Protein 2CX0 (pdb70)

Radius of gyration: 16.44 Å; Cα contacts (8 Å, |Δi|>4): 392; chains: 1; bounding box: 38×38×34 Å

Structure (mmCIF, N/CA/C/O backbone):
data_2CX0
#
_entry.id   2CX0
#
_cell.length_a   39.331
_cell.length_b   48.135
_cell.length_c   53.847
_cell.angle_alpha   90.00
_cell.angle_beta   102.50
_cell.angle_gamma   90.00
#
_symmetry.space_group_name_H-M   'P 1 21 1'
#
loop_
_entity.id
_entity.type
_entity.pdbx_description
1 polymer 'hypothetical protein APE0525'
2 non-polymer 'SULFATE ION'
3 water water
#
loop_
_atom_site.group_PDB
_atom_site.id
_atom_site.type_symbol
_atom_site.label_atom_id
_atom_site.label_alt_id
_atom_site.label_comp_id
_atom_site.label_asym_id
_atom_site.label_entity_id
_atom_site.label_seq_id
_atom_site.pdbx_PDB_ins_code
_atom_site.Cartn_x
_atom_site.Cartn_y
_atom_site.Cartn_z
_atom_site.occupancy
_atom_site.B_iso_or_equiv
_atom_site.auth_seq_id
_atom_site.auth_comp_id
_atom_site.auth_asym_id
_atom_site.auth_atom_id
_atom_site.pdbx_PDB_model_num
ATOM 1 N N . HIS A 1 1 ? 1.900 44.096 41.282 1.00 43.11 0 HIS A N 1
ATOM 2 C CA . HIS A 1 1 ? 1.329 42.954 42.069 1.00 33.12 0 HIS A CA 1
ATOM 3 C C . HIS A 1 1 ? 1.809 43.009 43.522 1.00 31.21 0 HIS A C 1
ATOM 4 O O . HIS A 1 1 ? 2.663 43.811 43.905 1.00 27.66 0 HIS A O 1
ATOM 19 N N . LEU A 1 3 ? 2.414 40.047 46.916 1.00 20.92 2 LEU A N 1
ATOM 20 C CA . LEU A 1 3 ? 2.257 38.666 47.241 1.00 20.95 2 LEU A CA 1
ATOM 21 C C . LEU A 1 3 ? 2.633 38.518 48.689 1.00 19.60 2 LEU A C 1
ATOM 22 O O . LEU A 1 3 ? 3.183 39.452 49.294 1.00 18.61 2 LEU A O 1
ATOM 27 N N . TRP A 1 4 ? 2.301 37.381 49.280 1.00 18.97 3 TRP A N 1
ATOM 28 C CA . TRP A 1 4 ? 2.703 37.168 50.688 1.00 15.70 3 TRP A CA 1
ATOM 29 C C . TRP A 1 4 ? 3.327 35.770 50.724 1.00 16.58 3 TRP A C 1
ATOM 30 O O . TRP A 1 4 ? 2.656 34.771 50.383 1.00 18.58 3 TRP A O 1
ATOM 41 N N . ALA A 1 5 ? 4.618 35.717 51.041 1.00 17.57 4 ALA A N 1
ATOM 42 C CA . ALA A 1 5 ? 5.339 34.441 51.054 1.00 17.90 4 ALA A CA 1
ATOM 43 C C . ALA A 1 5 ? 5.765 34.017 52.427 1.00 19.32 4 ALA A C 1
ATOM 44 O O . ALA A 1 5 ? 5.925 34.850 53.315 1.00 21.48 4 ALA A O 1
ATOM 46 N N . ARG A 1 6 ? 5.933 32.724 52.594 1.00 22.63 5 ARG A N 1
ATOM 47 C CA . ARG A 1 6 ? 6.455 32.244 53.862 1.00 29.88 5 ARG A CA 1
ATOM 48 C C . ARG A 1 6 ? 7.878 32.829 53.977 1.00 25.50 5 ARG A C 1
ATOM 49 O O . ARG A 1 6 ? 8.539 33.090 52.952 1.00 25.10 5 ARG A O 1
ATOM 57 N N . LEU A 1 7 ? 8.313 33.087 55.218 1.00 21.41 6 LEU A N 1
ATOM 58 C CA . LEU A 1 7 ? 9.667 33.602 55.525 1.00 24.11 6 LEU A CA 1
ATOM 59 C C . LEU A 1 7 ? 9.806 35.072 55.279 1.00 23.82 6 LEU A C 1
ATOM 60 O O . LEU A 1 7 ? 10.007 35.875 56.253 1.00 28.03 6 LEU A O 1
ATOM 65 N N . VAL A 1 8 ? 9.698 35.451 53.995 1.00 19.79 7 VAL A N 1
ATOM 66 C CA . VAL A 1 8 ? 9.878 36.833 53.615 1.00 22.18 7 VAL A CA 1
ATOM 67 C C . VAL A 1 8 ? 8.646 37.703 53.862 1.00 23.08 7 VAL A C 1
ATOM 68 O O . VAL A 1 8 ? 8.829 38.951 53.973 1.00 23.32 7 VAL A O 1
ATOM 72 N N . GLY A 1 9 ? 7.447 37.109 53.888 1.00 21.06 8 GLY A N 1
ATOM 73 C CA . GLY A 1 9 ? 6.281 37.930 54.129 1.00 22.33 8 GLY A CA 1
ATOM 74 C C . GLY A 1 9 ? 5.725 38.682 52.940 1.00 17.52 8 GLY A C 1
ATOM 75 O O . GLY A 1 9 ? 5.847 38.256 51.799 1.00 16.25 8 GLY A O 1
ATOM 76 N N . LEU A 1 10 ? 5.116 39.831 53.201 1.00 15.32 9 LEU A N 1
ATOM 77 C CA . LEU A 1 10 ? 4.507 40.613 52.136 1.00 19.23 9 LEU A CA 1
ATOM 78 C C . LEU A 1 10 ? 5.542 41.183 51.161 1.00 18.68 9 LEU A C 1
ATOM 79 O O . LEU A 1 10 ? 6.587 41.690 51.579 1.00 20.59 9 LEU A O 1
ATOM 84 N N . ALA A 1 11 ? 5.296 41.041 49.866 1.00 14.08 10 ALA A N 1
ATOM 85 C CA . ALA A 1 11 ? 6.199 41.599 48.886 1.00 23.22 10 ALA A CA 1
ATOM 86 C C . ALA A 1 11 ? 5.435 42.424 47.874 1.00 20.31 10 ALA A C 1
ATOM 87 O O . ALA A 1 11 ? 4.411 41.980 47.370 1.00 22.96 10 ALA A O 1
ATOM 89 N N . ARG A 1 12 ? 5.955 43.624 47.589 1.00 19.38 11 ARG A N 1
ATOM 90 C CA . ARG A 1 12 ? 5.365 44.497 46.569 1.00 20.66 11 ARG A CA 1
ATOM 91 C C . ARG A 1 12 ? 6.173 44.225 45.301 1.00 20.90 11 ARG A C 1
ATOM 92 O O . ARG A 1 12 ? 7.424 44.330 45.300 1.00 17.45 11 ARG A O 1
ATOM 100 N N . LEU A 1 13 ? 5.474 43.895 44.218 1.00 18.79 12 LEU A N 1
ATOM 101 C CA . LEU A 1 13 ? 6.141 43.538 42.981 1.00 21.64 12 LEU A CA 1
ATOM 102 C C . LEU A 1 13 ? 5.986 44.541 41.840 1.00 20.97 12 LEU A C 1
ATOM 103 O O . LEU A 1 13 ? 4.971 45.184 41.707 1.00 23.20 12 LEU A O 1
ATOM 108 N N . GLU A 1 14 ? 7.039 44.648 41.037 1.00 16.18 13 GLU A N 1
ATOM 109 C CA . GLU A 1 14 ? 7.086 45.477 39.835 1.00 23.14 13 GLU A CA 1
ATOM 110 C C . GLU A 1 14 ? 7.629 44.551 38.748 1.00 23.48 13 GLU A C 1
ATOM 111 O O . GLU A 1 14 ? 8.708 43.992 38.929 1.00 26.05 13 GLU A O 1
ATOM 117 N N . ALA A 1 15 ? 6.898 44.363 37.644 1.00 21.92 14 ALA A N 1
ATOM 118 C CA . ALA A 1 15 ? 7.353 43.456 36.580 1.00 24.37 14 ALA A CA 1
ATOM 119 C C . ALA A 1 15 ? 7.410 44.216 35.252 1.00 27.48 14 ALA A C 1
ATOM 120 O O . ALA A 1 15 ? 6.672 45.176 35.072 1.00 24.74 14 ALA A O 1
ATOM 122 N N . ARG A 1 16 ? 8.291 43.808 34.344 1.00 22.09 15 ARG A N 1
ATOM 123 C CA . ARG A 1 16 ? 8.363 44.437 33.019 1.00 16.02 15 ARG A CA 1
ATOM 124 C C . ARG A 1 16 ? 9.005 43.430 32.075 1.00 21.25 15 ARG A C 1
ATOM 125 O O . ARG A 1 16 ? 9.677 42.495 32.484 1.00 18.31 15 ARG A O 1
ATOM 133 N N . ALA A 1 17 ? 8.767 43.620 30.784 1.00 23.91 16 ALA A N 1
ATOM 134 C CA . ALA A 1 17 ? 9.322 42.742 29.757 1.00 17.92 16 ALA A CA 1
ATOM 135 C C . ALA A 1 17 ? 10.770 43.097 29.633 1.00 12.51 16 ALA A C 1
ATOM 136 O O . ALA A 1 17 ? 11.160 44.225 29.970 1.00 22.74 16 ALA A O 1
ATOM 138 N N . LEU A 1 18 ? 11.617 42.116 29.298 1.00 17.72 17 LEU A N 1
ATOM 139 C CA . LEU A 1 18 ? 13.035 42.418 29.084 1.00 18.50 17 LEU A CA 1
ATOM 140 C C . LEU A 1 18 ? 13.079 43.015 27.692 1.00 24.17 17 LEU A C 1
ATOM 141 O O . LEU A 1 18 ? 12.327 42.605 26.808 1.00 21.64 17 LEU A O 1
ATOM 146 N N . SER A 1 19 ? 13.965 43.972 27.498 1.00 22.50 18 SER A N 1
ATOM 147 C CA . SER A 1 19 ? 14.144 44.587 26.178 1.00 26.90 18 SER A CA 1
ATOM 148 C C . SER A 1 19 ? 14.843 43.588 25.267 1.00 25.22 18 SER A C 1
ATOM 149 O O . SER A 1 19 ? 15.424 42.594 25.736 1.00 22.50 18 SER A O 1
ATOM 152 N N . LYS A 1 20 ? 14.833 43.854 23.969 1.00 18.93 19 LYS A N 1
ATOM 153 C CA . LYS A 1 20 ? 15.511 42.967 23.037 1.00 22.16 19 LYS A CA 1
ATOM 154 C C . LYS A 1 20 ? 17.018 42.976 23.361 1.00 20.41 19 LYS A C 1
ATOM 155 O O . LYS A 1 20 ? 17.657 41.936 23.354 1.00 21.66 19 LYS A O 1
ATOM 161 N N . LYS A 1 21 ? 17.590 44.120 23.714 1.00 19.14 20 LYS A N 1
ATOM 162 C CA . LYS A 1 21 ? 19.020 44.123 24.042 1.00 25.68 20 LYS A CA 1
ATOM 163 C C . LYS A 1 21 ? 19.268 43.295 25.330 1.00 26.99 20 LYS A C 1
ATOM 164 O O . LYS A 1 21 ? 20.268 42.602 25.446 1.00 23.58 20 LYS A O 1
ATOM 170 N N . GLU A 1 22 ? 18.353 43.408 26.296 1.00 23.11 21 GLU A N 1
ATOM 171 C CA . GLU A 1 22 ? 18.486 42.677 27.550 1.00 25.25 21 GLU A CA 1
ATOM 172 C C . GLU A 1 22 ? 18.386 41.167 27.305 1.00 23.49 21 GLU A C 1
ATOM 173 O O . GLU A 1 22 ? 19.070 40.395 27.938 1.00 28.03 21 GLU A O 1
ATOM 179 N N . ARG A 1 23 ? 17.515 40.730 26.413 1.00 22.29 22 ARG A N 1
ATOM 180 C CA . ARG A 1 23 ? 17.415 39.313 26.151 1.00 22.73 22 ARG A CA 1
ATOM 181 C C . ARG A 1 23 ? 18.720 38.828 25.521 1.00 22.40 22 ARG A C 1
ATOM 182 O O . ARG A 1 23 ? 19.229 37.739 25.845 1.00 18.38 22 ARG A O 1
ATOM 190 N N . ARG A 1 24 ? 19.264 39.611 24.591 1.00 22.24 23 ARG A N 1
ATOM 191 C CA . ARG A 1 24 ? 20.527 39.236 23.939 1.00 23.48 23 ARG A CA 1
ATOM 192 C C . ARG A 1 24 ? 21.653 39.109 24.971 1.00 19.80 23 ARG A C 1
ATOM 193 O O . ARG A 1 24 ? 22.410 38.121 25.007 1.00 24.11 23 ARG A O 1
ATOM 201 N N . SER A 1 25 ? 21.777 40.132 25.789 1.00 18.72 24 SER A N 1
ATOM 202 C CA . SER A 1 25 ? 22.785 40.127 26.818 1.00 21.08 24 SER A CA 1
ATOM 203 C C . SER A 1 25 ? 22.642 38.895 27.762 1.00 24.43 24 SER A C 1
ATOM 204 O O . SER A 1 25 ? 23.630 38.268 28.151 1.00 19.88 24 SER A O 1
ATOM 207 N N . LEU A 1 26 ? 21.407 38.578 28.131 1.00 19.59 25 LEU A N 1
ATOM 208 C CA . LEU A 1 26 ? 21.161 37.457 29.013 1.00 20.79 25 LEU A CA 1
ATOM 209 C C . LEU A 1 26 ? 21.703 36.172 28.380 1.00 21.28 25 LEU A C 1
ATOM 210 O O . LEU A 1 26 ? 22.404 35.415 29.034 1.00 17.82 25 LEU A O 1
ATOM 215 N N . LEU A 1 27 ? 21.376 35.927 27.117 1.00 17.09 26 LEU A N 1
ATOM 216 C CA . LEU A 1 27 ? 21.866 34.719 26.457 1.00 22.34 26 LEU A CA 1
ATOM 217 C C . LEU A 1 27 ? 23.386 34.695 26.448 1.00 25.67 26 LEU A C 1
ATOM 218 O O . LEU A 1 27 ? 23.991 33.645 26.700 1.00 28.22 26 LEU A O 1
ATOM 223 N N . GLU A 1 28 ? 24.004 35.839 26.157 1.00 21.18 27 GLU A N 1
ATOM 224 C CA . GLU A 1 28 ? 25.445 35.887 26.149 1.00 23.51 27 GLU A CA 1
ATOM 225 C C . GLU A 1 28 ? 26.077 35.632 27.518 1.00 25.54 27 GLU A C 1
ATOM 226 O O . GLU A 1 28 ? 27.157 35.087 27.573 1.00 20.69 27 GLU A O 1
ATOM 232 N N . ARG A 1 29 ? 25.405 36.057 28.591 1.00 17.79 28 ARG A N 1
ATOM 233 C CA . ARG A 1 29 ? 25.923 35.898 29.947 1.00 23.64 28 ARG A CA 1
ATOM 234 C C . ARG A 1 29 ? 25.805 34.458 30.427 1.00 21.03 28 ARG A C 1
ATOM 235 O O . ARG A 1 29 ? 26.551 34.019 31.327 1.00 23.42 28 ARG A O 1
ATOM 243 N N . LEU A 1 30 ? 24.884 33.728 29.812 1.00 17.42 29 LEU A N 1
ATOM 244 C CA . LEU A 1 30 ? 24.655 32.332 30.153 1.00 18.66 29 LEU A CA 1
ATOM 245 C C . LEU A 1 30 ? 25.541 31.379 29.337 1.00 23.59 29 LEU A C 1
ATOM 246 O O . LEU A 1 30 ? 25.982 30.333 29.828 1.00 18.29 29 LEU A O 1
ATOM 251 N N . LYS A 1 31 ? 25.834 31.731 28.095 1.00 19.08 30 LYS A N 1
ATOM 252 C CA . LYS A 1 31 ? 26.536 30.750 27.278 1.00 22.44 30 LYS A CA 1
ATOM 253 C C . LYS A 1 31 ? 27.841 30.165 27.801 1.00 19.36 30 LYS A C 1
ATOM 254 O O . LYS A 1 31 ? 28.076 28.955 27.688 1.00 22.06 30 LYS A O 1
ATOM 260 N N . PRO A 1 32 ? 28.661 30.995 28.442 1.00 20.34 31 PRO A N 1
ATOM 261 C CA . PRO A 1 32 ? 29.925 30.483 28.956 1.00 20.37 31 PRO A CA 1
ATOM 262 C C . PRO A 1 32 ? 29.820 29.564 30.134 1.00 25.17 31 PRO A C 1
ATOM 263 O O . PRO A 1 32 ? 30.765 28.825 30.377 1.00 21.71 31 PRO A O 1
ATOM 267 N N . TYR A 1 33 ? 28.710 29.612 30.888 1.00 22.02 32 TYR A N 1
ATOM 268 C CA . TYR A 1 33 ? 28.626 28.814 32.123 1.00 16.41 32 TYR A CA 1
ATOM 269 C C . TYR A 1 33 ? 27.760 27.566 32.206 1.00 19.94 32 TYR A C 1
ATOM 270 O O . TYR A 1 33 ? 27.762 26.886 33.228 1.00 15.59 32 TYR A O 1
ATOM 279 N N . TYR A 1 34 ? 27.047 27.255 31.130 1.00 14.64 33 TYR A N 1
ATOM 280 C CA . TYR A 1 34 ? 26.107 26.150 31.106 1.00 16.12 33 TYR A CA 1
ATOM 281 C C . TYR A 1 34 ? 26.302 25.438 29.791 1.00 17.24 33 TYR A C 1
ATOM 282 O O . TYR A 1 34 ? 26.801 26.043 28.840 1.00 21.20 33 TYR A O 1
ATOM 291 N N . THR A 1 35 ? 25.873 24.186 29.732 1.00 20.33 34 THR A N 1
ATOM 292 C CA . THR A 1 35 ? 25.999 23.403 28.511 1.00 18.63 34 THR A CA 1
ATOM 293 C C . THR A 1 35 ? 25.161 24.025 27.411 1.00 24.39 34 THR A C 1
ATOM 294 O O . THR A 1 35 ? 25.581 24.081 26.252 1.00 20.98 34 THR A O 1
ATOM 298 N N . ARG A 1 36 ? 23.973 24.480 27.760 1.00 15.37 35 ARG A N 1
ATOM 299 C CA . ARG A 1 36 ? 23.107 25.101 26.749 1.00 22.04 35 ARG A CA 1
ATOM 300 C C . ARG A 1 36 ? 22.040 25.965 27.414 1.00 19.72 35 ARG A C 1
ATOM 301 O O . ARG A 1 36 ? 21.801 25.828 28.608 1.00 17.73 35 ARG A O 1
ATOM 309 N N . ILE A 1 37 ? 21.424 26.847 26.632 1.00 16.94 36 ILE A N 1
ATOM 310 C CA . ILE A 1 37 ? 20.314 27.645 27.119 1.00 24.27 36 ILE A CA 1
ATOM 311 C C . ILE A 1 37 ? 19.148 26.647 27.155 1.00 23.55 36 ILE A C 1
ATOM 312 O O . ILE A 1 37 ? 18.772 26.032 26.161 1.00 26.76 36 ILE A O 1
ATOM 317 N N . PRO A 1 38 ? 18.543 26.493 28.318 1.00 23.21 37 PRO A N 1
ATOM 318 C CA . PRO A 1 38 ? 17.441 25.569 28.536 1.00 25.05 37 PRO A CA 1
ATOM 319 C C . PRO A 1 38 ? 16.086 25.939 27.936 1.00 25.20 37 PRO A C 1
ATOM 320 O O . PRO A 1 38 ? 15.240 25.081 27.761 1.00 29.42 37 PRO A O 1
ATOM 324 N N . PHE A 1 39 ? 15.878 27.210 27.632 1.00 21.15 38 PHE A N 1
ATOM 325 C CA . PHE A 1 39 ? 14.603 27.666 27.076 1.00 27.86 38 PHE A CA 1
ATOM 326 C C . PHE A 1 39 ? 14.747 28.226 25.686 1.00 30.85 38 PHE A C 1
ATOM 327 O O . PHE A 1 39 ? 15.855 28.603 25.263 1.00 26.26 38 PHE A O 1
ATOM 335 N N . SER A 1 40 ? 13.610 28.276 24.992 1.00 30.18 39 SER A N 1
ATOM 336 C CA . SER A 1 40 ? 13.551 28.817 23.656 1.00 39.22 39 SER A CA 1
ATOM 337 C C . SER A 1 40 ? 13.786 30.318 23.588 1.00 39.71 39 SER A C 1
ATOM 338 O O . SER A 1 40 ? 13.649 31.038 24.557 1.00 41.34 39 SER A O 1
ATOM 341 N N . GLU A 1 41 ? 14.042 30.743 22.359 1.00 49.85 40 GLU A N 1
ATOM 342 C CA . GLU A 1 41 ? 14.352 32.106 21.934 1.00 52.72 40 GLU A CA 1
ATOM 343 C C . GLU A 1 41 ? 13.042 32.740 21.542 1.00 52.73 40 GLU A C 1
ATOM 344 O O . GLU A 1 41 ? 12.966 33.666 20.733 1.00 62.39 40 GLU A O 1
ATOM 350 N N . LYS A 1 42 ? 11.998 32.216 22.140 1.00 50.51 41 LYS A N 1
ATOM 351 C CA . LYS A 1 42 ? 10.659 32.650 21.851 1.00 48.60 41 LYS A CA 1
ATOM 352 C C . LYS A 1 42 ? 9.941 32.736 23.184 1.00 44.94 41 LYS A C 1
ATOM 353 O O . LYS A 1 42 ? 8.816 33.217 23.281 1.00 47.27 41 LYS A O 1
ATOM 359 N N . ALA A 1 43 ? 10.599 32.207 24.209 1.00 36.45 42 ALA A N 1
ATOM 360 C CA . ALA A 1 43 ? 10.033 32.226 25.538 1.00 30.16 42 ALA A CA 1
ATOM 361 C C . ALA A 1 43 ? 9.847 33.688 25.994 1.00 21.16 42 ALA A C 1
ATOM 362 O O . ALA A 1 43 ? 10.622 34.559 25.657 1.00 26.14 42 ALA A O 1
ATOM 364 N N . ASP A 1 44 ? 8.809 33.909 26.765 1.00 17.91 43 ASP A N 1
ATOM 365 C CA . ASP A 1 44 ? 8.481 35.193 27.347 1.00 23.07 43 ASP A CA 1
ATOM 366 C C . ASP A 1 44 ? 9.389 35.439 28.582 1.00 26.00 43 ASP A C 1
ATOM 367 O O . ASP A 1 44 ? 9.318 34.717 29.614 1.00 25.09 43 ASP A O 1
ATOM 372 N N . LEU A 1 45 ? 10.207 36.466 28.482 1.00 18.88 44 LEU A N 1
ATOM 373 C CA . LEU A 1 45 ? 11.181 36.803 29.524 1.00 15.83 44 LEU A CA 1
ATOM 374 C C . LEU A 1 45 ? 10.781 38.110 30.175 1.00 20.19 44 LEU A C 1
ATOM 375 O O . LEU A 1 45 ? 10.626 39.130 29.496 1.00 19.23 44 LEU A O 1
ATOM 380 N N . ARG A 1 46 ? 10.602 38.086 31.488 1.00 16.94 45 ARG A N 1
ATOM 381 C CA . ARG A 1 46 ? 10.240 39.287 32.228 1.00 15.25 45 ARG A CA 1
ATOM 382 C C . ARG A 1 46 ? 11.142 39.431 33.462 1.00 16.36 45 ARG A C 1
ATOM 383 O O . ARG A 1 46 ? 11.665 38.459 34.010 1.00 19.10 45 ARG A O 1
ATOM 391 N N . LEU A 1 47 ? 11.291 40.646 33.903 1.00 14.92 46 LEU A N 1
ATOM 392 C CA . LEU A 1 47 ? 12.083 40.952 35.076 1.00 19.28 46 LEU A CA 1
ATOM 393 C C . LEU A 1 47 ? 11.105 41.345 36.166 1.00 23.60 46 LEU A C 1
ATOM 394 O O . LEU A 1 47 ? 10.327 42.319 35.998 1.00 19.38 46 LEU A O 1
ATOM 399 N N . VAL A 1 48 ? 11.119 40.572 37.248 1.00 16.91 47 VAL A N 1
ATOM 400 C CA . VAL A 1 48 ? 10.255 40.844 38.403 1.00 21.57 47 VAL A CA 1
ATOM 401 C C . VAL A 1 48 ? 11.119 41.353 39.572 1.00 19.82 47 VAL A C 1
ATOM 402 O O . VAL A 1 48 ? 12.100 40.708 39.962 1.00 21.14 47 VAL A O 1
ATOM 406 N N . LYS A 1 49 ? 10.789 42.517 40.086 1.00 18.97 48 LYS A N 1
ATOM 407 C CA . LYS A 1 49 ? 11.498 43.088 41.244 1.00 18.83 48 LYS A CA 1
ATOM 408 C C . LYS A 1 49 ? 10.530 42.997 42.434 1.00 23.17 48 LYS A C 1
ATOM 409 O O . LYS A 1 49 ? 9.378 43.440 42.330 1.00 21.70 48 LYS A O 1
ATOM 415 N N . ALA A 1 50 ? 10.978 42.432 43.557 1.00 15.21 49 ALA A N 1
ATOM 416 C CA . ALA A 1 50 ? 10.070 42.290 44.694 1.00 15.77 49 ALA A CA 1
ATOM 417 C C . ALA A 1 50 ? 10.707 42.966 45.890 1.00 18.74 49 ALA A C 1
ATOM 418 O O . ALA A 1 50 ? 11.902 42.717 46.185 1.00 19.18 49 ALA A O 1
ATOM 420 N N . ARG A 1 51 ? 9.941 43.808 46.566 1.00 15.50 50 ARG A N 1
ATOM 421 C CA . ARG A 1 51 ? 10.456 44.459 47.743 1.00 17.10 50 ARG A CA 1
ATOM 422 C C . ARG A 1 51 ? 9.734 43.931 48.958 1.00 19.56 50 ARG A C 1
ATOM 423 O O . ARG A 1 51 ? 8.515 43.959 48.994 1.00 18.88 50 ARG A O 1
ATOM 431 N N . THR A 1 52 ? 10.492 43.434 49.932 1.00 15.14 51 THR A N 1
ATOM 432 C CA . THR A 1 52 ? 9.947 42.859 51.169 1.00 18.00 51 THR A CA 1
ATOM 433 C C . THR A 1 52 ? 10.479 43.710 52.315 1.00 21.56 51 THR A C 1
ATOM 434 O O . THR A 1 52 ? 11.162 44.714 52.066 1.00 20.10 51 THR A O 1
ATOM 438 N N . ASP A 1 53 ? 10.177 43.287 53.554 1.00 25.83 52 ASP A N 1
ATOM 439 C CA . ASP A 1 53 ? 10.662 43.923 54.807 1.00 31.35 52 ASP A CA 1
ATOM 440 C C . ASP A 1 53 ? 12.164 44.253 54.864 1.00 32.54 52 ASP A C 1
ATOM 441 O O . ASP A 1 53 ? 12.589 45.323 55.288 1.00 30.07 52 ASP A O 1
ATOM 446 N N . SER A 1 54 ? 12.967 43.275 54.516 1.00 28.09 53 SER A N 1
ATOM 447 C CA . SER A 1 54 ? 14.398 43.444 54.620 1.00 24.02 53 SER A CA 1
ATOM 448 C C . SER A 1 54 ? 15.046 44.033 53.387 1.00 30.29 53 SER A C 1
ATOM 449 O O . SER A 1 54 ? 16.074 44.703 53.488 1.00 33.54 53 SER A O 1
ATOM 452 N N . GLY A 1 55 ? 14.444 43.838 52.218 1.00 20.43 54 GLY A N 1
ATOM 453 C CA . GLY A 1 55 ? 15.117 44.336 51.051 1.00 20.28 54 GLY A CA 1
ATOM 454 C C . GLY A 1 55 ? 14.524 43.968 49.716 1.00 25.30 54 GLY A C 1
ATOM 455 O O . GLY A 1 55 ? 13.318 43.694 49.604 1.00 21.67 54 GLY A O 1
ATOM 456 N N . GLU A 1 56 ? 15.391 43.958 48.695 1.00 17.73 55 GLU A N 1
ATOM 457 C CA . GLU A 1 56 ? 14.919 43.745 47.337 1.00 22.03 55 GLU A CA 1
ATOM 458 C C . GLU A 1 56 ? 15.458 42.510 46.635 1.00 21.70 55 GLU A C 1
ATOM 459 O O . GLU A 1 56 ? 16.608 42.138 46.847 1.00 24.05 55 GLU A O 1
ATOM 465 N N . TYR A 1 57 ? 14.607 41.857 45.856 1.00 18.22 56 TYR A N 1
ATOM 466 C CA . TYR A 1 57 ? 14.996 40.663 45.077 1.00 16.47 56 TYR A CA 1
ATOM 467 C C . TYR A 1 57 ? 14.648 40.950 43.622 1.00 21.70 56 TYR A C 1
ATOM 468 O O . TYR A 1 57 ? 13.629 41.588 43.333 1.00 20.44 56 TYR A O 1
ATOM 477 N N . GLU A 1 58 ? 15.458 40.471 42.699 1.00 16.66 57 GLU A N 1
ATOM 478 C CA . GLU A 1 58 ? 15.148 40.657 41.265 1.00 19.74 57 GLU A CA 1
ATOM 479 C C . GLU A 1 58 ? 15.272 39.282 40.680 1.00 22.81 57 GLU A C 1
ATOM 480 O O . GLU A 1 58 ? 16.288 38.596 40.888 1.00 20.30 57 GLU A O 1
ATOM 486 N N . ILE A 1 59 ? 14.247 38.882 39.947 1.00 13.75 58 ILE A N 1
ATOM 487 C CA . ILE A 1 59 ? 14.208 37.555 39.350 1.00 14.69 58 ILE A CA 1
ATOM 488 C C . ILE A 1 59 ? 13.737 37.588 37.885 1.00 17.80 58 ILE A C 1
ATOM 489 O O . ILE A 1 59 ? 12.764 38.285 37.547 1.00 21.63 58 ILE A O 1
ATOM 494 N N . ILE A 1 60 ? 14.391 36.822 37.025 1.00 12.22 59 ILE A N 1
ATOM 495 C CA . ILE A 1 60 ? 13.949 36.793 35.657 1.00 12.38 59 ILE A CA 1
ATOM 496 C C . ILE A 1 60 ? 12.991 35.631 35.513 1.00 17.26 59 ILE A C 1
ATOM 497 O O . ILE A 1 60 ? 13.320 34.509 35.921 1.00 16.53 59 ILE A O 1
ATOM 502 N N . THR A 1 61 ? 11.801 35.881 34.983 1.00 11.99 60 THR A N 1
ATOM 503 C CA . THR A 1 61 ? 10.850 34.784 34.753 1.00 15.77 60 THR A CA 1
ATOM 504 C C . THR A 1 61 ? 10.902 34.367 33.292 1.00 16.35 60 THR A C 1
ATOM 505 O O . THR A 1 61 ? 11.097 35.178 32.405 1.00 14.70 60 THR A O 1
ATOM 509 N N . VAL A 1 62 ? 10.719 33.073 33.068 1.00 15.37 61 VAL A N 1
ATOM 510 C CA . VAL A 1 62 ? 10.723 32.477 31.749 1.00 13.48 61 VAL A CA 1
ATOM 511 C C . VAL A 1 62 ? 9.344 31.790 31.640 1.00 18.50 61 VAL A C 1
ATOM 512 O O . VAL A 1 62 ? 9.052 30.799 32.310 1.00 17.09 61 VAL A O 1
ATOM 516 N N . ASP A 1 63 ? 8.492 32.342 30.782 1.00 24.07 62 ASP A N 1
ATOM 517 C CA . ASP A 1 63 ? 7.121 31.829 30.616 1.00 27.74 62 ASP A CA 1
ATOM 518 C C . ASP A 1 63 ? 6.390 31.794 31.941 1.00 22.15 62 ASP A C 1
ATOM 519 O O . ASP A 1 63 ? 5.604 30.896 32.212 1.00 25.16 62 ASP A O 1
ATOM 524 N N . GLY A 1 64 ? 6.676 32.782 32.777 1.00 19.61 63 GLY A N 1
ATOM 525 C CA . GLY A 1 64 ? 6.030 32.880 34.054 1.00 20.55 63 GLY A CA 1
ATOM 526 C C . GLY A 1 64 ? 6.778 32.135 35.141 1.00 23.19 63 GLY A C 1
ATOM 527 O O . GLY A 1 64 ? 6.515 32.360 36.326 1.00 27.36 63 GLY A O 1
ATOM 528 N N . VAL A 1 65 ? 7.708 31.247 34.796 1.00 14.21 64 VAL A N 1
ATOM 529 C CA . VAL A 1 65 ? 8.432 30.561 35.880 1.00 20.34 64 VAL A CA 1
ATOM 530 C C . VAL A 1 65 ? 9.625 31.418 36.430 1.00 13.86 64 VAL A C 1
ATOM 531 O O . VAL A 1 65 ? 10.445 31.873 35.667 1.00 15.01 64 VAL A O 1
ATOM 535 N N . PRO A 1 66 ? 9.713 31.634 37.766 1.00 16.73 65 PRO A N 1
ATOM 536 C CA . PRO A 1 66 ? 10.807 32.435 38.367 1.00 19.36 65 PRO A CA 1
ATOM 537 C C . PRO A 1 66 ? 12.089 31.590 38.217 1.00 17.77 65 PRO A C 1
ATOM 538 O O . PRO A 1 66 ? 12.334 30.687 38.999 1.00 20.28 65 PRO A O 1
ATOM 542 N N . CYS A 1 67 ? 12.907 31.916 37.234 1.00 15.15 66 CYS A N 1
ATOM 543 C CA . CYS A 1 67 ? 14.050 31.071 36.944 1.00 15.32 66 CYS A CA 1
ATOM 544 C C . CYS A 1 67 ? 15.466 31.528 37.157 1.00 16.25 66 CYS A C 1
ATOM 545 O O . CYS A 1 67 ? 16.293 30.689 37.448 1.00 14.28 66 CYS A O 1
ATOM 548 N N . LEU A 1 68 ? 15.769 32.825 36.952 1.00 10.37 67 LEU A N 1
ATOM 549 C CA . LEU A 1 68 ? 17.177 33.200 37.003 1.00 9.99 67 LEU A CA 1
ATOM 550 C C . LEU A 1 68 ? 17.407 34.385 37.898 1.00 13.38 67 LEU A C 1
ATOM 551 O O . LEU A 1 68 ? 16.519 35.257 38.050 1.00 15.32 67 LEU A O 1
ATOM 556 N N . PHE A 1 69 ? 18.601 34.453 38.498 1.00 11.82 68 PHE A N 1
ATOM 557 C CA . PHE A 1 69 ? 18.883 35.642 39.308 1.00 11.35 68 PHE A CA 1
ATOM 558 C C . PHE A 1 69 ? 20.354 35.943 39.231 1.00 12.68 68 PHE A C 1
ATOM 559 O O . PHE A 1 69 ? 21.178 35.058 38.929 1.00 16.12 68 PHE A O 1
ATOM 567 N N . GLU A 1 70 ? 20.688 37.198 39.446 1.00 15.43 69 GLU A N 1
ATOM 568 C CA . GLU A 1 70 ? 22.093 37.594 39.447 1.00 18.75 69 GLU A CA 1
ATOM 569 C C . GLU A 1 70 ? 22.668 37.485 40.880 1.00 20.70 69 GLU A C 1
ATOM 570 O O . GLU A 1 70 ? 22.081 38.001 41.845 1.00 18.28 69 GLU A O 1
ATOM 576 N N . TRP A 1 71 ? 23.820 36.837 41.022 1.00 18.86 70 TRP A N 1
ATOM 577 C CA . TRP A 1 71 ? 24.411 36.713 42.344 1.00 17.62 70 TRP A CA 1
ATOM 578 C C . TRP A 1 71 ? 25.527 37.755 42.549 1.00 18.58 70 TRP A C 1
ATOM 579 O O . TRP A 1 71 ? 25.872 38.502 41.633 1.00 16.58 70 TRP A O 1
ATOM 590 N N . SER A 1 72 ? 26.059 37.827 43.750 1.00 19.73 71 SER A N 1
ATOM 591 C CA . SER A 1 72 ? 27.096 38.820 44.046 1.00 22.34 71 SER A CA 1
ATOM 592 C C . SER A 1 72 ? 28.408 38.709 43.286 1.00 24.08 71 SER A C 1
ATOM 593 O O . SER A 1 72 ? 29.211 39.630 43.376 1.00 24.51 71 SER A O 1
ATOM 596 N N . ASP A 1 73 ? 28.628 37.628 42.529 1.00 19.47 72 ASP A N 1
ATOM 597 C CA . ASP A 1 73 ? 29.841 37.513 41.728 1.00 21.70 72 ASP A CA 1
ATOM 598 C C . ASP A 1 73 ? 29.539 38.023 40.278 1.00 20.99 72 ASP A C 1
ATOM 599 O O . ASP A 1 73 ? 30.378 37.884 39.377 1.00 21.10 72 ASP A O 1
ATOM 604 N N . GLY A 1 74 ? 28.333 38.567 40.075 1.00 21.08 73 GLY A N 1
ATOM 605 C CA . GLY A 1 74 ? 27.918 39.058 38.757 1.00 24.52 73 GLY A CA 1
ATOM 606 C C . GLY A 1 74 ? 27.462 38.003 37.725 1.00 25.35 73 GLY A C 1
ATOM 607 O O . GLY A 1 74 ? 27.227 38.318 36.532 1.00 20.25 73 GLY A O 1
ATOM 608 N N . ARG A 1 75 ? 27.383 36.735 38.164 1.00 19.68 74 ARG A N 1
ATOM 609 C CA . ARG A 1 75 ? 26.927 35.693 37.302 1.00 16.07 74 ARG A CA 1
ATOM 610 C C . ARG A 1 75 ? 25.441 35.401 37.531 1.00 8.14 74 ARG A C 1
ATOM 611 O O . ARG A 1 75 ? 24.894 35.697 38.618 1.00 12.69 74 ARG A O 1
ATOM 619 N N . ILE A 1 76 ? 24.827 34.842 36.490 1.00 10.79 75 ILE A N 1
ATOM 620 C CA . ILE A 1 76 ? 23.410 34.508 36.554 1.00 12.97 75 ILE A CA 1
ATOM 621 C C . ILE A 1 76 ? 23.277 33.003 36.874 1.00 12.14 75 ILE A C 1
ATOM 622 O O . ILE A 1 76 ? 23.914 32.147 36.215 1.00 15.14 75 ILE A O 1
ATOM 627 N N . TYR A 1 77 ? 22.448 32.708 37.881 1.00 11.26 76 TYR A N 1
ATOM 628 C CA . TYR A 1 77 ? 22.189 31.358 38.363 1.00 11.57 76 TYR A CA 1
ATOM 629 C C . TYR A 1 77 ? 20.698 30.978 38.265 1.00 14.44 76 TYR A C 1
ATOM 630 O O . TYR A 1 77 ? 19.813 31.824 38.212 1.00 14.52 76 TYR A O 1
ATOM 639 N N . PRO A 1 78 ? 20.423 29.687 38.193 1.00 14.57 77 PRO A N 1
ATOM 640 C CA . PRO A 1 78 ? 19.028 29.239 38.124 1.00 8.56 77 PRO A CA 1
ATOM 641 C C . PRO A 1 78 ? 18.506 29.060 39.567 1.00 15.25 77 PRO A C 1
ATOM 642 O O . PRO A 1 78 ? 19.264 28.681 40.509 1.00 12.47 77 PRO A O 1
ATOM 646 N N . THR A 1 79 ? 17.190 29.257 39.723 1.00 10.21 78 THR A N 1
ATOM 647 C CA . THR A 1 79 ? 16.548 28.950 40.965 1.00 12.90 78 THR A CA 1
ATOM 648 C C . THR A 1 79 ? 16.290 27.438 40.914 1.00 13.36 78 THR A C 1
ATOM 649 O O . THR A 1 79 ? 16.395 26.769 39.842 1.00 12.10 78 THR A O 1
ATOM 653 N N . LEU A 1 80 ? 15.884 26.895 42.058 1.00 11.73 79 LEU A N 1
ATOM 654 C CA . LEU A 1 80 ? 15.522 25.459 42.047 1.00 16.27 79 LEU A CA 1
ATOM 655 C C . LEU A 1 80 ? 14.248 25.281 41.215 1.00 15.56 79 LEU A C 1
ATOM 656 O O . LEU A 1 80 ? 14.028 24.209 40.628 1.00 12.03 79 LEU A O 1
ATOM 661 N N . GLN A 1 81 ? 13.366 26.298 41.198 1.00 13.62 80 GLN A N 1
ATOM 662 C CA . GLN A 1 81 ? 12.133 26.233 40.366 1.00 13.84 80 GLN A CA 1
ATOM 663 C C . GLN A 1 81 ? 12.513 26.092 38.872 1.00 15.03 80 GLN A C 1
ATOM 664 O O . GLN A 1 81 ? 11.846 25.368 38.120 1.00 18.62 80 GLN A O 1
ATOM 670 N N . CYS A 1 82 ? 13.587 26.778 38.459 1.00 12.95 81 CYS A N 1
ATOM 671 C CA . CYS A 1 82 ? 14.069 26.683 37.094 1.00 12.84 81 CYS A CA 1
ATOM 672 C C . CYS A 1 82 ? 14.518 25.231 36.818 1.00 15.33 81 CYS A C 1
ATOM 673 O O . CYS A 1 82 ? 14.252 24.608 35.739 1.00 14.99 81 CYS A O 1
ATOM 676 N N . LEU A 1 83 ? 15.167 24.631 37.797 1.00 9.67 82 LEU A N 1
ATOM 677 C CA . LEU A 1 83 ? 15.615 23.232 37.558 1.00 13.15 82 LEU A CA 1
ATOM 678 C C . LEU A 1 83 ? 14.416 22.265 37.441 1.00 12.29 82 LEU A C 1
ATOM 679 O O . LEU A 1 83 ? 14.466 21.257 36.726 1.00 13.65 82 LEU A O 1
ATOM 684 N N . LYS A 1 84 ? 13.343 22.590 38.137 1.00 14.91 83 LYS A N 1
ATOM 685 C CA . LYS A 1 84 ? 12.149 21.772 38.071 1.00 11.69 83 LYS A CA 1
ATOM 686 C C . LYS A 1 84 ? 11.431 21.874 36.682 1.00 14.76 83 LYS A C 1
ATOM 687 O O . LYS A 1 84 ? 11.089 20.878 36.032 1.00 16.41 83 LYS A O 1
ATOM 693 N N . ALA A 1 85 ? 11.326 23.077 36.199 1.00 11.39 84 ALA A N 1
ATOM 694 C CA . ALA A 1 85 ? 10.675 23.305 34.967 1.00 16.81 84 ALA A CA 1
ATOM 695 C C . ALA A 1 85 ? 11.533 22.895 33.761 1.00 20.12 84 ALA A C 1
ATOM 696 O O . ALA A 1 85 ? 10.998 22.375 32.783 1.00 22.91 84 ALA A O 1
ATOM 698 N N . PHE A 1 86 ? 12.862 23.043 33.841 1.00 16.37 85 PHE A N 1
ATOM 699 C CA . PHE A 1 86 ? 13.737 22.774 32.694 1.00 13.99 85 PHE A CA 1
ATOM 700 C C . PHE A 1 86 ? 14.724 21.625 32.861 1.00 18.98 85 PHE A C 1
ATOM 701 O O . PHE A 1 86 ? 15.439 21.316 31.927 1.00 20.09 85 PHE A O 1
ATOM 709 N N . GLY A 1 87 ? 14.799 21.020 34.053 1.00 15.95 86 GLY A N 1
ATOM 710 C CA . GLY A 1 87 ? 15.693 19.889 34.228 1.00 13.67 86 GLY A CA 1
ATOM 711 C C . GLY A 1 87 ? 17.073 20.358 34.614 1.00 16.19 86 GLY A C 1
ATOM 712 O O . GLY A 1 87 ? 17.277 21.582 34.828 1.00 13.25 86 GLY A O 1
ATOM 713 N N . VAL A 1 88 ? 18.026 19.421 34.655 1.00 13.54 87 VAL A N 1
ATOM 714 C CA . VAL A 1 88 ? 19.389 19.762 35.058 1.00 12.92 87 VAL A CA 1
ATOM 715 C C . VAL A 1 88 ? 20.402 19.417 34.016 1.00 18.53 87 VAL A C 1
ATOM 716 O O . VAL A 1 88 ? 21.619 19.666 34.183 1.00 13.60 87 VAL A O 1
ATOM 720 N N . ASP A 1 89 ? 19.925 18.828 32.919 1.00 15.55 88 ASP A N 1
ATOM 721 C CA . ASP A 1 89 ? 20.874 18.398 31.895 1.00 19.44 88 ASP A CA 1
ATOM 722 C C . ASP A 1 89 ? 21.601 19.564 31.196 1.00 18.76 88 ASP A C 1
ATOM 723 O O . ASP A 1 89 ? 22.651 19.370 30.631 1.00 19.36 88 ASP A O 1
ATOM 728 N N . 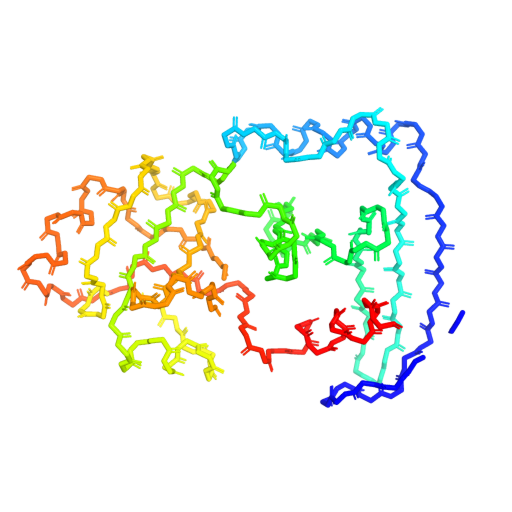TRP A 1 90 ? 21.045 20.758 31.266 1.00 15.98 89 TRP A N 1
ATOM 729 C CA . TRP A 1 90 ? 21.678 21.930 30.676 1.00 13.83 89 TRP A CA 1
ATOM 730 C C . TRP A 1 90 ? 22.836 22.511 31.537 1.00 16.32 89 TRP A C 1
ATOM 731 O O . TRP A 1 90 ? 23.586 23.399 31.090 1.00 15.60 89 TRP A O 1
ATOM 742 N N . LEU A 1 91 ? 22.977 22.024 32.772 1.00 14.18 90 LEU A N 1
ATOM 743 C CA . LEU A 1 91 ? 24.088 22.469 33.647 1.00 15.77 90 LEU A CA 1
ATOM 744 C C . LEU A 1 91 ? 25.331 21.704 33.259 1.00 15.93 90 LEU A C 1
ATOM 745 O O . LEU A 1 91 ? 25.233 20.590 32.724 1.00 17.77 90 LEU A O 1
ATOM 750 N N . LYS A 1 92 ? 26.506 22.267 33.528 1.00 12.73 91 LYS A N 1
ATOM 751 C CA . LYS A 1 92 ? 27.768 21.552 33.199 1.00 12.18 91 LYS A CA 1
ATOM 752 C C . LYS A 1 92 ? 27.885 20.275 34.062 1.00 21.73 91 LYS A C 1
ATOM 753 O O . LYS A 1 92 ? 28.471 19.270 33.655 1.00 25.12 91 LYS A O 1
ATOM 759 N N . GLY A 1 93 ? 27.343 20.325 35.273 1.00 23.64 92 GLY A N 1
ATOM 760 C CA . GLY A 1 93 ? 27.406 19.131 36.092 1.00 24.30 92 GLY A CA 1
ATOM 761 C C . GLY A 1 93 ? 26.458 19.132 37.281 1.00 18.63 92 GLY A C 1
ATOM 762 O O . GLY A 1 93 ? 25.853 20.158 37.624 1.00 15.58 92 GLY A O 1
ATOM 763 N N . VAL A 1 94 ? 26.284 17.965 37.870 1.00 11.45 93 VAL A N 1
ATOM 764 C CA . VAL A 1 94 ? 25.484 17.875 39.066 1.00 15.97 93 VAL A CA 1
ATOM 765 C C . VAL A 1 94 ? 26.249 16.895 39.983 1.00 14.66 93 VAL A C 1
ATOM 766 O O . VAL A 1 94 ? 27.025 16.055 39.488 1.00 14.63 93 VAL A O 1
ATOM 770 N N . VAL A 1 95 ? 25.996 17.017 41.295 1.00 13.04 94 VAL A N 1
ATOM 771 C CA . VAL A 1 95 ? 26.640 16.180 42.306 1.00 11.21 94 VAL A CA 1
ATOM 772 C C . VAL A 1 95 ? 25.515 15.540 43.055 1.00 14.53 94 VAL A C 1
ATOM 773 O O . VAL A 1 95 ? 24.580 16.240 43.489 1.00 12.41 94 VAL A O 1
ATOM 777 N N . LEU A 1 96 ? 25.573 14.217 43.196 1.00 11.01 95 LEU A N 1
ATOM 778 C CA . LEU A 1 96 ? 24.536 13.488 43.890 1.00 11.39 95 LEU A CA 1
ATOM 779 C C . LEU A 1 96 ? 24.989 13.345 45.318 1.00 8.09 95 LEU A C 1
ATOM 780 O O . LEU A 1 96 ? 26.192 13.137 45.576 1.00 11.88 95 LEU A O 1
ATOM 785 N N . VAL A 1 97 ? 24.042 13.459 46.247 1.00 11.44 96 VAL A N 1
ATOM 786 C CA . VAL A 1 97 ? 24.382 13.449 47.686 1.00 8.42 96 VAL A CA 1
ATOM 787 C C . VAL A 1 97 ? 23.518 12.470 48.462 1.00 12.76 96 VAL A C 1
ATOM 788 O O . VAL A 1 97 ? 22.404 12.112 48.039 1.00 11.43 96 VAL A O 1
ATOM 792 N N . ASP A 1 98 ? 24.040 12.054 49.626 1.00 14.82 97 ASP A N 1
ATOM 793 C CA . ASP A 1 98 ? 23.322 11.142 50.485 1.00 16.15 97 ASP A CA 1
ATOM 794 C C . ASP A 1 98 ? 22.190 11.853 51.247 1.00 15.73 97 ASP A C 1
ATOM 795 O O . ASP A 1 98 ? 22.059 13.072 51.179 1.00 13.01 97 ASP A O 1
ATOM 800 N N . LYS A 1 99 ? 21.350 11.091 51.944 1.00 14.34 98 LYS A N 1
ATOM 801 C CA . LYS A 1 99 ? 20.215 11.681 52.636 1.00 13.99 98 LYS A CA 1
ATOM 802 C C . LYS A 1 99 ? 20.607 12.715 53.690 1.00 12.96 98 LYS A C 1
ATOM 803 O O . LYS A 1 99 ? 20.035 13.772 53.762 1.00 12.67 98 LYS A O 1
ATOM 809 N N . GLY A 1 100 ? 21.593 12.399 54.532 1.00 13.86 99 GLY A N 1
ATOM 810 C CA . GLY A 1 100 ? 22.008 13.381 55.545 1.00 12.78 99 GLY A CA 1
ATOM 811 C C . GLY A 1 100 ? 22.499 14.694 54.897 1.00 15.25 99 GLY A C 1
ATOM 812 O O . GLY A 1 100 ? 22.250 15.793 55.428 1.00 15.55 99 GLY A O 1
ATOM 813 N N . ALA A 1 101 ? 23.184 14.584 53.762 1.00 11.35 100 ALA A N 1
ATOM 814 C CA . ALA A 1 101 ? 23.664 15.781 53.084 1.00 12.39 100 ALA A CA 1
ATOM 815 C C . ALA A 1 101 ? 22.521 16.546 52.434 1.00 9.39 100 ALA A C 1
ATOM 816 O O . ALA A 1 101 ? 22.538 17.783 52.473 1.00 13.10 100 ALA A O 1
ATOM 818 N N . ALA A 1 102 ? 21.539 15.843 51.873 1.00 9.69 101 ALA A N 1
ATOM 819 C CA . ALA A 1 102 ? 20.379 16.512 51.234 1.00 12.67 101 ALA A CA 1
ATOM 820 C C . ALA A 1 102 ? 19.673 17.304 52.340 1.00 15.04 101 ALA A C 1
ATOM 821 O O . ALA A 1 102 ? 19.294 18.439 52.158 1.00 12.73 101 ALA A O 1
ATOM 823 N N . ILE A 1 103 ? 19.498 16.689 53.512 1.00 14.74 102 ILE A N 1
ATOM 824 C CA . ILE A 1 103 ? 18.859 17.386 54.611 1.00 9.90 102 ILE A CA 1
ATOM 825 C C . ILE A 1 103 ? 19.680 18.582 55.068 1.00 14.42 102 ILE A C 1
ATOM 826 O O . ILE A 1 103 ? 19.152 19.690 55.319 1.00 14.45 102 ILE A O 1
ATOM 831 N N . ALA A 1 104 ? 20.985 18.389 55.158 1.00 10.61 103 ALA A N 1
ATOM 832 C CA . ALA A 1 104 ? 21.846 19.536 55.612 1.00 13.61 103 ALA A CA 1
ATOM 833 C C . ALA A 1 104 ? 21.788 20.721 54.618 1.00 13.57 103 ALA A C 1
ATOM 834 O O . ALA A 1 104 ? 21.701 21.882 55.003 1.00 14.47 103 ALA A O 1
ATOM 836 N N . LEU A 1 105 ? 21.814 20.409 53.333 1.00 13.09 104 LEU A N 1
ATOM 837 C CA . LEU A 1 105 ? 21.739 21.449 52.346 1.00 11.12 104 LEU A CA 1
ATOM 838 C C . LEU A 1 105 ? 20.375 22.128 52.461 1.00 14.18 104 LEU A C 1
ATOM 839 O O . LEU A 1 105 ? 20.312 23.351 52.329 1.00 11.40 104 LEU A O 1
ATOM 844 N N . ALA A 1 106 ? 19.304 21.354 52.670 1.00 9.50 105 ALA A N 1
ATOM 845 C CA . ALA A 1 106 ? 17.977 22.005 52.771 1.00 13.87 105 ALA A CA 1
ATOM 846 C C . ALA A 1 106 ? 17.869 22.915 54.024 1.00 16.81 105 ALA A C 1
ATOM 847 O O . ALA A 1 106 ? 16.881 23.636 54.196 1.00 14.19 105 ALA A O 1
ATOM 849 N N . LYS A 1 107 ? 18.856 22.824 54.923 1.00 16.12 106 LYS A N 1
ATOM 850 C CA . LYS A 1 107 ? 18.935 23.684 56.123 1.00 17.44 106 LYS A CA 1
ATOM 851 C C . LYS A 1 107 ? 19.901 24.836 55.828 1.00 15.11 106 LYS A C 1
ATOM 852 O O . LYS A 1 107 ? 19.989 25.779 56.620 1.00 19.21 106 LYS A O 1
ATOM 858 N N . GLY A 1 108 ? 20.623 24.773 54.712 1.00 14.18 107 GLY A N 1
ATOM 859 C CA . GLY A 1 108 ? 21.510 25.877 54.348 1.00 11.90 107 GLY A CA 1
ATOM 860 C C . GLY A 1 108 ? 22.989 25.615 54.458 1.00 11.29 107 GLY A C 1
ATOM 861 O O . GLY A 1 108 ? 23.822 26.524 54.312 1.00 16.26 107 GLY A O 1
ATOM 862 N N . ALA A 1 109 ? 23.372 24.386 54.734 1.00 14.99 108 ALA A N 1
ATOM 863 C CA . ALA A 1 109 ? 24.832 24.081 54.812 1.00 13.49 108 ALA A CA 1
ATOM 864 C C . ALA A 1 109 ? 25.507 24.029 53.402 1.00 17.10 108 ALA A C 1
ATOM 865 O O . ALA A 1 109 ? 24.845 23.842 52.375 1.00 15.47 108 ALA A O 1
ATOM 867 N N . HIS A 1 110 ? 26.824 24.212 53.351 1.00 12.65 109 HIS A N 1
ATOM 868 C CA . HIS A 1 110 ? 27.569 24.032 52.120 1.00 12.15 109 HIS A CA 1
ATOM 869 C C . HIS A 1 110 ? 27.689 22.510 51.980 1.00 10.79 109 HIS A C 1
ATOM 870 O O . HIS A 1 110 ? 27.398 21.766 52.934 1.00 12.49 109 HIS A O 1
ATOM 877 N N . LEU A 1 111 ? 28.082 22.051 50.798 1.00 9.08 110 LEU A N 1
ATOM 878 C CA . LEU A 1 111 ? 28.210 20.602 50.579 1.00 12.66 110 LEU A CA 1
ATOM 879 C C . LEU A 1 111 ? 29.666 20.133 50.783 1.00 14.37 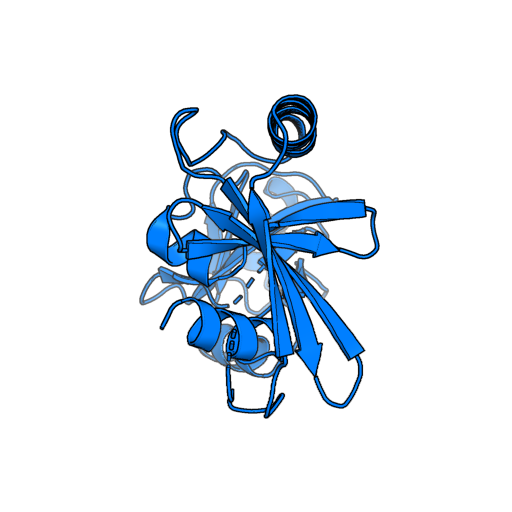110 LEU A C 1
ATOM 880 O O . LEU A 1 111 ? 30.571 20.565 50.098 1.00 12.30 110 LEU A O 1
ATOM 893 N N . ILE A 1 113 ? 32.554 17.076 50.819 1.00 11.65 112 ILE A N 1
ATOM 894 C CA . ILE A 1 113 ? 32.869 15.885 50.084 1.00 10.72 112 ILE A CA 1
ATOM 895 C C . ILE A 1 113 ? 32.326 14.558 50.662 1.00 9.99 112 ILE A C 1
ATOM 896 O O . ILE A 1 113 ? 31.882 13.681 49.915 1.00 12.74 112 ILE A O 1
ATOM 901 N N . PRO A 1 114 ? 32.347 14.402 51.994 1.00 12.85 113 PRO A N 1
ATOM 902 C CA . PRO A 1 114 ? 31.840 13.139 52.538 1.00 12.80 113 PRO A CA 1
ATOM 903 C C . PRO A 1 114 ? 30.364 12.878 52.264 1.00 17.99 113 PRO A C 1
ATOM 904 O O . PRO A 1 114 ? 29.949 11.737 52.359 1.00 20.36 113 PRO A O 1
ATOM 908 N N . GLY A 1 115 ? 29.570 13.909 51.976 1.00 13.82 114 GLY A N 1
ATOM 909 C CA . GLY A 1 115 ? 28.142 13.694 51.662 1.00 11.67 114 GLY A CA 1
ATOM 910 C C . GLY A 1 115 ? 27.924 13.417 50.174 1.00 13.26 114 GLY A C 1
ATOM 911 O O . GLY A 1 115 ? 26.797 13.163 49.732 1.00 12.96 114 GLY A O 1
ATOM 912 N N . VAL A 1 116 ? 28.994 13.429 49.372 1.00 12.30 115 VAL A N 1
ATOM 913 C CA . VAL A 1 116 ? 28.826 13.187 47.947 1.00 12.68 115 VAL A CA 1
ATOM 914 C C . VAL A 1 116 ? 28.888 11.705 47.628 1.00 13.29 115 VAL A C 1
ATOM 915 O O . VAL A 1 116 ? 29.786 11.016 48.097 1.00 12.46 115 VAL A O 1
ATOM 919 N N . VAL A 1 117 ? 27.976 11.255 46.768 1.00 12.02 116 VAL A N 1
ATOM 920 C CA . VAL A 1 117 ? 27.902 9.855 46.361 1.00 12.02 116 VAL A CA 1
ATOM 921 C C . VAL A 1 117 ? 27.940 9.651 44.868 1.00 17.24 116 VAL A C 1
ATOM 922 O O . VAL A 1 117 ? 27.874 8.506 44.367 1.00 14.95 116 VAL A O 1
ATOM 926 N N . GLY A 1 118 ? 28.032 10.733 44.121 1.00 12.35 117 GLY A N 1
ATOM 927 C CA . GLY A 1 118 ? 28.038 10.582 42.663 1.00 11.64 117 GLY A CA 1
ATOM 928 C C . GLY A 1 118 ? 28.306 11.901 41.991 1.00 12.56 117 GLY A C 1
ATOM 929 O O . GLY A 1 118 ? 28.033 12.977 42.581 1.00 11.14 117 GLY A O 1
ATOM 930 N N . VAL A 1 119 ? 28.909 11.832 40.813 1.00 8.14 118 VAL A N 1
ATOM 931 C CA . VAL A 1 119 ? 29.201 13.040 40.030 1.00 14.75 118 VAL A CA 1
ATOM 932 C C . VAL A 1 119 ? 28.751 12.837 38.586 1.00 19.47 118 VAL A C 1
ATOM 933 O O . VAL A 1 119 ? 29.003 11.767 38.000 1.00 22.11 118 VAL A O 1
ATOM 937 N N . GLU A 1 120 ? 28.075 13.827 37.997 1.00 11.27 119 GLU A N 1
ATOM 938 C CA . GLU A 1 120 ? 27.648 13.702 36.624 1.00 16.85 119 GLU A CA 1
ATOM 939 C C . GLU A 1 120 ? 28.082 14.919 35.865 1.00 19.47 119 GLU A C 1
ATOM 940 O O . GLU A 1 120 ? 28.091 16.063 36.403 1.00 20.86 119 GLU A O 1
ATOM 946 N N . GLY A 1 121 ? 28.402 14.703 34.591 1.00 18.03 120 GLY A N 1
ATOM 947 C CA . GLY A 1 121 ? 28.822 15.849 33.793 1.00 14.97 120 GLY A CA 1
ATOM 948 C C . GLY A 1 121 ? 30.314 16.079 33.901 1.00 19.85 120 GLY A C 1
ATOM 949 O O . GLY A 1 121 ? 31.041 15.231 34.443 1.00 25.77 120 GLY A O 1
ATOM 950 N N . SER A 1 122 ? 30.766 17.240 33.427 1.00 18.05 121 SER A N 1
ATOM 951 C CA . SER A 1 122 ? 32.179 17.596 33.421 1.00 15.61 121 SER A CA 1
ATOM 952 C C . SER A 1 122 ? 32.266 19.072 33.805 1.00 22.30 121 SER A C 1
ATOM 953 O O . SER A 1 122 ? 31.594 19.908 33.203 1.00 27.79 121 SER A O 1
ATOM 956 N N . PHE A 1 123 ? 33.047 19.416 34.822 1.00 20.46 122 PHE A N 1
ATOM 957 C CA . PHE A 1 123 ? 33.119 20.799 35.230 1.00 14.43 122 PHE A CA 1
ATOM 958 C C . PHE A 1 123 ? 34.421 21.061 35.946 1.00 19.08 122 PHE A C 1
ATOM 959 O O . PHE A 1 123 ? 35.118 20.110 36.387 1.00 15.01 122 PHE A O 1
ATOM 967 N N . THR A 1 124 ? 34.759 22.338 36.063 1.00 17.65 123 THR A N 1
ATOM 968 C CA . THR A 1 124 ? 35.976 22.675 36.774 1.00 23.35 123 THR A CA 1
ATOM 969 C C . THR A 1 124 ? 35.624 23.547 37.974 1.00 22.38 123 THR A C 1
ATOM 970 O O . THR A 1 124 ? 34.501 24.045 38.080 1.00 17.42 123 THR A O 1
ATOM 974 N N . ARG A 1 125 ? 36.596 23.721 38.880 1.00 17.03 124 ARG A N 1
ATOM 975 C CA . ARG A 1 125 ? 36.408 24.573 40.039 1.00 19.85 124 ARG A CA 1
ATOM 976 C C . ARG A 1 125 ? 35.841 25.900 39.540 1.00 20.15 124 ARG A C 1
ATOM 977 O O . ARG A 1 125 ? 36.317 26.434 38.524 1.00 17.93 124 ARG A O 1
ATOM 985 N N . GLY A 1 126 ? 34.823 26.438 40.221 1.00 16.34 125 GLY A N 1
ATOM 986 C CA . GLY A 1 126 ? 34.271 27.730 39.811 1.00 10.64 125 GLY A CA 1
ATOM 987 C C . GLY A 1 126 ? 33.016 27.632 38.958 1.00 14.49 125 GLY A C 1
ATOM 988 O O . GLY A 1 126 ? 32.277 28.636 38.811 1.00 17.17 125 GLY A O 1
ATOM 989 N N . ASP A 1 127 ? 32.759 26.450 38.386 1.00 12.29 126 ASP A N 1
ATOM 990 C CA . ASP A 1 127 ? 31.566 26.236 37.551 1.00 13.49 126 ASP A CA 1
ATOM 991 C C . ASP A 1 127 ? 30.333 26.131 38.400 1.00 17.04 126 ASP A C 1
ATOM 992 O O . ASP A 1 127 ? 30.430 25.724 39.597 1.00 16.29 126 ASP A O 1
ATOM 997 N N . VAL A 1 128 ? 29.195 26.491 37.797 1.00 11.84 127 VAL A N 1
ATOM 998 C CA . VAL A 1 128 ? 27.902 26.388 38.446 1.00 9.95 127 VAL A CA 1
ATOM 999 C C . VAL A 1 128 ? 27.426 24.929 38.366 1.00 11.91 127 VAL A C 1
ATOM 1000 O O . VAL A 1 128 ? 27.393 24.336 37.285 1.00 13.10 127 VAL A O 1
ATOM 1004 N N . VAL A 1 129 ? 27.062 24.362 39.516 1.00 8.92 128 VAL A N 1
ATOM 1005 C CA . VAL A 1 129 ? 26.533 23.005 39.535 1.00 11.51 128 VAL A CA 1
ATOM 1006 C C . VAL A 1 129 ? 25.356 22.936 40.495 1.00 16.20 128 VAL A C 1
ATOM 1007 O O . VAL A 1 129 ? 25.159 23.857 41.319 1.00 17.58 128 VAL A O 1
ATOM 1011 N N . ALA A 1 130 ? 24.582 21.850 40.410 1.00 9.25 129 ALA A N 1
ATOM 1012 C CA . ALA A 1 130 ? 23.460 21.648 41.316 1.00 12.32 129 ALA A CA 1
ATOM 1013 C C . ALA A 1 130 ? 23.715 20.390 42.125 1.00 13.32 129 ALA A C 1
ATOM 1014 O O . ALA A 1 130 ? 24.304 19.445 41.586 1.00 10.92 129 ALA A O 1
ATOM 1016 N N . ALA A 1 131 ? 23.271 20.384 43.387 1.00 7.94 130 ALA A N 1
ATOM 1017 C CA . ALA A 1 131 ? 23.398 19.196 44.222 1.00 9.48 130 ALA A CA 1
ATOM 1018 C C . ALA A 1 131 ? 22.005 18.553 44.304 1.00 11.84 130 ALA A C 1
ATOM 1019 O O . ALA A 1 131 ? 21.035 19.224 44.670 1.00 16.15 130 ALA A O 1
ATOM 1021 N N . LEU A 1 132 ? 21.940 17.237 44.044 1.00 9.27 131 LEU A N 1
ATOM 1022 C CA . LEU A 1 132 ? 20.645 16.539 44.049 1.00 7.59 131 LEU A CA 1
ATOM 1023 C C . LEU A 1 132 ? 20.670 15.358 45.021 1.00 8.35 131 LEU A C 1
ATOM 1024 O O . LEU A 1 132 ? 21.661 14.593 45.102 1.00 14.07 131 LEU A O 1
ATOM 1029 N N . TYR A 1 133 ? 19.569 15.178 45.727 1.00 10.17 132 TYR A N 1
ATOM 1030 C CA . TYR A 1 133 ? 19.473 13.995 46.634 1.00 10.56 132 TYR A CA 1
ATOM 1031 C C . TYR A 1 133 ? 19.480 12.807 45.653 1.00 14.80 132 TYR A C 1
ATOM 1032 O O . TYR A 1 133 ? 18.632 12.759 44.740 1.00 17.82 132 TYR A O 1
ATOM 1041 N N . HIS A 1 134 ? 20.399 11.860 45.825 1.00 13.56 133 HIS A N 1
ATOM 1042 C CA . HIS A 1 134 ? 20.526 10.747 44.884 1.00 14.35 133 HIS A CA 1
ATOM 1043 C C . HIS A 1 134 ? 19.296 9.862 44.666 1.00 14.54 133 HIS A C 1
ATOM 1044 O O . HIS A 1 134 ? 18.988 9.517 43.540 1.00 15.31 133 HIS A O 1
ATOM 1051 N N . GLU A 1 135 ? 18.603 9.549 45.736 1.00 17.32 134 GLU A N 1
ATOM 1052 C CA . GLU A 1 135 ? 17.458 8.604 45.677 1.00 21.99 134 GLU A CA 1
ATOM 1053 C C . GLU A 1 135 ? 16.289 9.079 44.783 1.00 21.43 134 GLU A C 1
ATOM 1054 O O . GLU A 1 135 ? 15.760 8.308 43.979 1.00 23.01 134 GLU A O 1
ATOM 1060 N N . THR A 1 136 ? 15.915 10.346 44.907 1.00 16.38 135 THR A N 1
ATOM 1061 C CA . THR A 1 136 ? 14.783 10.877 44.163 1.00 21.59 135 THR A CA 1
ATOM 1062 C C . THR A 1 136 ? 15.236 11.856 43.082 1.00 18.21 135 THR A C 1
ATOM 1063 O O . THR A 1 136 ? 14.385 12.363 42.374 1.00 15.64 135 THR A O 1
ATOM 1067 N N . ARG A 1 137 ? 16.544 12.136 43.002 1.00 17.67 136 ARG A N 1
ATOM 1068 C CA . ARG A 1 137 ? 17.099 13.148 42.091 1.00 15.93 136 ARG A CA 1
ATOM 1069 C C . ARG A 1 137 ? 16.479 14.559 42.296 1.00 16.64 136 ARG A C 1
ATOM 1070 O O . ARG A 1 137 ? 16.335 15.347 41.348 1.00 14.49 136 ARG A O 1
ATOM 1078 N N . THR A 1 138 ? 16.083 14.862 43.522 1.00 16.04 137 THR A N 1
ATOM 1079 C CA . THR A 1 138 ? 15.504 16.177 43.834 1.00 12.04 137 THR A CA 1
ATOM 1080 C C . THR A 1 138 ? 16.630 17.217 43.999 1.00 13.22 137 THR A C 1
ATOM 1081 O O . THR A 1 138 ? 17.531 17.034 44.811 1.00 10.70 137 THR A O 1
ATOM 1085 N N . PRO A 1 139 ? 16.569 18.312 43.248 1.00 14.79 138 PRO A N 1
ATOM 1086 C CA . PRO A 1 139 ? 17.603 19.334 43.400 1.00 12.52 138 PRO A CA 1
ATOM 1087 C C . PRO A 1 139 ? 17.383 19.995 44.765 1.00 12.71 138 PRO A C 1
ATOM 1088 O O . PRO A 1 139 ? 16.244 20.343 45.148 1.00 11.65 138 PRO A O 1
ATOM 1092 N N . VAL A 1 140 ? 18.464 20.122 45.537 1.00 10.62 139 VAL A N 1
ATOM 1093 C CA . VAL A 1 140 ? 18.316 20.777 46.835 1.00 10.50 139 VAL A CA 1
ATOM 1094 C C . VAL A 1 140 ? 19.143 22.066 46.983 1.00 13.75 139 VAL A C 1
ATOM 1095 O O . VAL A 1 140 ? 18.891 22.886 47.881 1.00 11.88 139 VAL A O 1
ATOM 1107 N N . VAL A 1 142 ? 21.921 24.984 44.650 1.00 9.86 141 VAL A N 1
ATOM 1108 C CA . VAL A 1 142 ? 22.643 25.450 43.466 1.00 9.62 141 VAL A CA 1
ATOM 1109 C C . VAL A 1 142 ? 23.849 26.178 44.036 1.00 12.42 141 VAL A C 1
ATOM 1110 O O . VAL A 1 142 ? 23.681 26.952 44.977 1.00 13.11 141 VAL A O 1
ATOM 1114 N N . GLY A 1 143 ? 25.022 25.936 43.457 1.00 9.46 142 GLY A N 1
ATOM 1115 C CA . GLY A 1 143 ? 26.228 26.577 43.938 1.00 13.26 142 GLY A CA 1
ATOM 1116 C C . GLY A 1 143 ? 27.448 26.490 43.014 1.00 13.59 142 GLY A C 1
ATOM 1117 O O . GLY A 1 143 ? 27.351 26.236 41.805 1.00 15.43 142 GLY A O 1
ATOM 1118 N N . VAL A 1 144 ? 28.615 26.733 43.613 1.00 13.17 143 VAL A N 1
ATOM 1119 C CA . VAL A 1 144 ? 29.827 26.780 42.855 1.00 14.59 143 VAL A CA 1
ATOM 1120 C C . VAL A 1 144 ? 30.753 25.633 43.211 1.00 13.84 143 VAL A C 1
ATOM 1121 O O . VAL A 1 144 ? 31.055 25.402 44.393 1.00 12.87 143 VAL A O 1
ATOM 1125 N N . ALA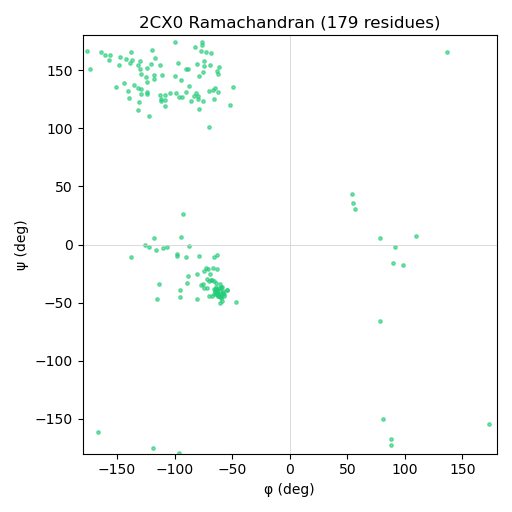 A 1 145 ? 31.208 24.915 42.186 1.00 11.86 144 ALA A N 1
ATOM 1126 C CA . ALA A 1 145 ? 32.102 23.784 42.439 1.00 16.50 144 ALA A CA 1
ATOM 1127 C C . ALA A 1 145 ? 33.416 24.325 43.028 1.00 16.38 144 ALA A C 1
ATOM 1128 O O . ALA A 1 145 ? 33.971 25.293 42.531 1.00 12.76 144 ALA A O 1
ATOM 1130 N N . GLU A 1 146 ? 33.902 23.687 44.083 1.00 13.64 145 GLU A N 1
ATOM 1131 C CA . GLU A 1 146 ? 35.178 24.054 44.701 1.00 18.56 145 GLU A CA 1
ATOM 1132 C C . GLU A 1 146 ? 36.308 23.169 44.225 1.00 22.63 145 GLU A C 1
ATOM 1133 O O . GLU A 1 146 ? 37.475 23.423 44.541 1.00 25.08 145 GLU A O 1
ATOM 1139 N N . VAL A 1 147 ? 35.973 22.122 43.492 1.00 20.25 146 VAL A N 1
ATOM 1140 C CA . VAL A 1 147 ? 36.995 21.219 42.938 1.00 21.64 146 VAL A CA 1
ATOM 1141 C C . VAL A 1 147 ? 36.572 20.781 41.546 1.00 20.51 146 VAL A C 1
ATOM 1142 O O . VAL A 1 147 ? 35.380 20.823 41.226 1.00 16.52 146 VAL A O 1
ATOM 1146 N N . ASP A 1 148 ? 37.509 20.324 40.730 1.00 16.47 147 ASP A N 1
ATOM 1147 C CA . ASP A 1 148 ? 37.134 19.896 39.391 1.00 14.79 147 ASP A CA 1
ATOM 1148 C C . ASP A 1 148 ? 36.300 18.588 39.527 1.00 23.41 147 ASP A C 1
ATOM 1149 O O . ASP A 1 148 ? 36.478 17.838 40.523 1.00 19.65 147 ASP A O 1
ATOM 1154 N N . SER A 1 149 ? 35.425 18.297 38.551 1.00 15.53 148 SER A N 1
ATOM 1155 C CA . SER A 1 149 ? 34.646 17.048 38.571 1.00 14.85 148 SER A CA 1
ATOM 1156 C C . SER A 1 149 ? 35.573 15.796 38.582 1.00 19.31 148 SER A C 1
ATOM 1157 O O . SER A 1 149 ? 35.275 14.786 39.243 1.00 15.70 148 SER A O 1
ATOM 1160 N N . SER A 1 150 ? 36.704 15.819 37.879 1.00 18.27 149 SER A N 1
ATOM 1161 C CA . SER A 1 150 ? 37.545 14.609 37.914 1.00 19.73 149 SER A CA 1
ATOM 1162 C C . SER A 1 150 ? 38.223 14.454 39.287 1.00 21.45 149 SER A C 1
ATOM 1163 O O . SER A 1 150 ? 38.502 13.336 39.741 1.00 22.45 149 SER A O 1
ATOM 1166 N N . ALA A 1 151 ? 38.502 15.564 39.970 1.00 16.45 150 ALA A N 1
ATOM 1167 C CA . ALA A 1 151 ? 39.094 15.429 41.277 1.00 17.35 150 ALA A CA 1
ATOM 1168 C C . ALA A 1 151 ? 38.009 14.951 42.265 1.00 15.55 150 ALA A C 1
ATOM 1169 O O . ALA A 1 151 ? 38.303 14.156 43.167 1.00 18.94 150 ALA A O 1
ATOM 1171 N N . LEU A 1 152 ? 36.780 15.445 42.110 1.00 13.61 151 LEU A N 1
ATOM 1172 C CA . LEU A 1 152 ? 35.722 15.076 43.031 1.00 14.48 151 LEU A CA 1
ATOM 1173 C C . LEU A 1 152 ? 35.440 13.566 42.920 1.00 13.99 151 LEU A C 1
ATOM 1174 O O . LEU A 1 152 ? 35.134 12.900 43.921 1.00 14.40 151 LEU A O 1
ATOM 1179 N N . GLU A 1 153 ? 35.530 13.043 41.709 1.00 14.25 152 GLU A N 1
ATOM 1180 C CA . GLU A 1 153 ? 35.280 1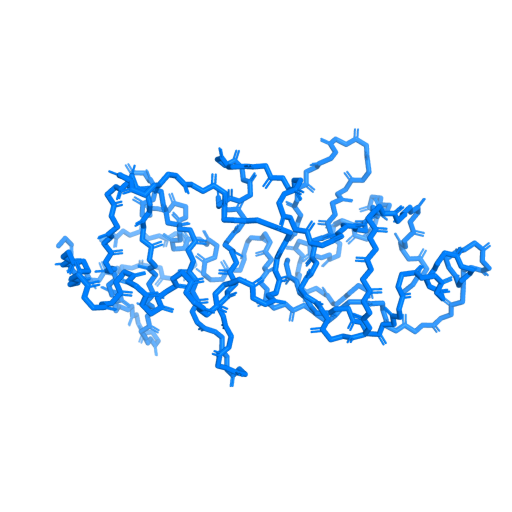1.619 41.473 1.00 19.49 152 GLU A CA 1
ATOM 1181 C C . GLU A 1 153 ? 36.189 10.775 42.413 1.00 20.76 152 GLU A C 1
ATOM 1182 O O . GLU A 1 153 ? 35.785 9.732 42.967 1.00 17.24 152 GLU A O 1
ATOM 1188 N N . LYS A 1 154 ? 37.421 11.235 42.591 1.00 18.04 153 LYS A N 1
ATOM 1189 C CA . LYS A 1 154 ? 38.326 10.488 43.436 1.00 17.70 153 LYS A CA 1
ATOM 1190 C C . LYS A 1 154 ? 38.049 10.795 44.908 1.00 19.57 153 LYS A C 1
ATOM 1191 O O . LYS A 1 154 ? 37.891 9.905 45.741 1.00 17.74 153 LYS A O 1
ATOM 1197 N N . LEU A 1 155 ? 37.916 12.064 45.225 1.00 13.42 154 LEU A N 1
ATOM 1198 C CA . LEU A 1 155 ? 37.711 12.469 46.615 1.00 11.59 154 LEU A CA 1
ATOM 1199 C C . LEU A 1 155 ? 36.459 11.907 47.284 1.00 14.12 154 LEU A C 1
ATOM 1200 O O . LEU A 1 155 ? 36.514 11.541 48.449 1.00 15.16 154 LEU A O 1
ATOM 1205 N N . TYR A 1 156 ? 35.324 11.829 46.584 1.00 9.87 155 TYR A N 1
ATOM 1206 C CA . TYR A 1 156 ? 34.158 11.301 47.257 1.00 12.68 155 TYR A CA 1
ATOM 1207 C C . TYR A 1 156 ? 34.298 9.801 47.518 1.00 17.13 155 TYR A C 1
ATOM 1208 O O . TYR A 1 156 ? 33.804 9.299 48.507 1.00 14.28 155 TYR A O 1
ATOM 1217 N N . ARG A 1 157 ? 35.004 9.094 46.650 1.00 12.58 156 ARG A N 1
ATOM 1218 C CA . ARG A 1 157 ? 35.177 7.663 46.869 1.00 18.26 156 ARG A CA 1
ATOM 1219 C C . ARG A 1 157 ? 36.084 7.373 48.080 1.00 20.20 156 ARG A C 1
ATOM 1220 O O . ARG A 1 157 ? 35.994 6.317 48.658 1.00 24.60 156 ARG A O 1
ATOM 1228 N N . GLU A 1 158 ? 36.959 8.311 48.427 1.00 14.15 157 GLU A N 1
ATOM 1229 C CA . GLU A 1 158 ? 37.827 8.198 49.586 1.00 19.24 157 GLU A CA 1
ATOM 1230 C C . GLU A 1 158 ? 37.126 8.805 50.796 1.00 20.85 157 GLU A C 1
ATOM 1231 O O . GLU A 1 158 ? 37.585 8.666 51.918 1.00 15.36 157 GLU A O 1
ATOM 1237 N N . LYS A 1 159 ? 36.015 9.492 50.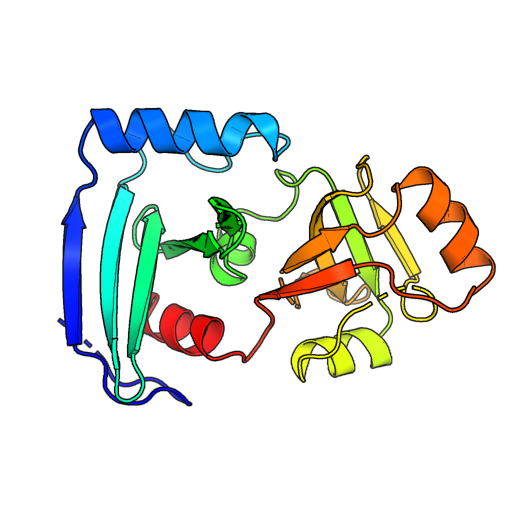558 1.00 15.94 158 LYS A N 1
ATOM 1238 C CA . LYS A 1 159 ? 35.320 10.256 51.622 1.00 17.89 158 LYS A CA 1
ATOM 1239 C C . LYS A 1 159 ? 36.294 11.234 52.319 1.00 13.60 158 LYS A C 1
ATOM 1240 O O . LYS A 1 159 ? 36.342 11.372 53.538 1.00 17.66 158 LYS A O 1
ATOM 1246 N N . ALA A 1 160 ? 37.085 11.899 51.498 1.00 11.07 159 ALA A N 1
ATOM 1247 C CA . ALA A 1 160 ? 38.016 12.942 51.951 1.00 12.37 159 ALA A CA 1
ATOM 1248 C C . ALA A 1 160 ? 37.196 14.079 52.605 1.00 18.82 159 ALA A C 1
ATOM 1249 O O . ALA A 1 160 ? 36.018 14.295 52.235 1.00 17.39 159 ALA A O 1
ATOM 1251 N N . ARG A 1 161 ? 37.794 14.815 53.539 1.00 14.96 160 ARG A N 1
ATOM 1252 C CA . ARG A 1 161 ? 37.099 15.950 54.180 1.00 18.50 160 ARG A CA 1
ATOM 1253 C C . ARG A 1 161 ? 37.356 17.240 53.388 1.00 17.49 160 ARG A C 1
ATOM 1254 O O . ARG A 1 161 ? 38.422 17.403 52.756 1.00 15.59 160 ARG A O 1
ATOM 1262 N N . GLY A 1 162 ? 36.399 18.157 53.437 1.00 15.36 161 GLY A N 1
ATOM 1263 C CA . GLY A 1 162 ? 36.585 19.402 52.688 1.00 18.06 161 GLY A CA 1
ATOM 1264 C C . GLY A 1 162 ? 35.314 19.811 51.943 1.00 20.47 161 GLY A C 1
ATOM 1265 O O . GLY A 1 162 ? 34.412 18.993 51.758 1.00 12.29 161 GLY A O 1
ATOM 1266 N N . ARG A 1 163 ? 35.265 21.067 51.479 1.00 17.68 162 ARG A N 1
ATOM 1267 C CA . ARG A 1 163 ? 34.112 21.562 50.778 1.00 18.24 162 ARG A CA 1
ATOM 1268 C C . ARG A 1 163 ? 34.107 21.144 49.295 1.00 18.67 162 ARG A C 1
ATOM 1269 O O . ARG A 1 163 ? 35.095 21.268 48.571 1.00 17.24 162 ARG A O 1
ATOM 1277 N N . ALA A 1 164 ? 32.983 20.604 48.862 1.00 12.60 163 ALA A N 1
ATOM 1278 C CA . ALA A 1 164 ? 32.831 20.203 47.472 1.00 11.39 163 ALA A CA 1
ATOM 1279 C C . ALA A 1 164 ? 32.137 21.327 46.665 1.00 12.26 163 ALA A C 1
ATOM 1280 O O . ALA A 1 164 ? 32.561 21.654 45.518 1.00 13.99 163 ALA A O 1
ATOM 1282 N N . VAL A 1 165 ? 31.074 21.890 47.244 1.00 11.12 164 VAL A N 1
ATOM 1283 C CA . VAL A 1 165 ? 30.302 22.954 46.529 1.00 11.42 164 VAL A CA 1
ATOM 1284 C C . VAL A 1 165 ? 29.895 24.041 47.522 1.00 12.25 164 VAL A C 1
ATOM 1285 O O . VAL A 1 165 ? 29.365 23.767 48.616 1.00 11.88 164 VAL A O 1
ATOM 1289 N N . ARG A 1 166 ? 30.143 25.271 47.117 1.00 11.56 165 ARG A N 1
ATOM 1290 C CA . ARG A 1 166 ? 29.795 26.416 47.927 1.00 11.04 165 ARG A CA 1
ATOM 1291 C C . ARG A 1 166 ? 28.349 26.752 47.613 1.00 11.90 165 ARG A C 1
ATOM 1292 O O . ARG A 1 166 ? 27.972 27.007 46.448 1.00 12.03 165 ARG A O 1
ATOM 1300 N N . ARG A 1 167 ? 27.537 26.763 48.669 1.00 10.27 166 ARG A N 1
ATOM 1301 C CA . ARG A 1 167 ? 26.122 27.071 48.521 1.00 14.27 166 ARG A CA 1
ATOM 1302 C C . ARG A 1 167 ? 25.839 28.504 47.974 1.00 16.37 166 ARG A C 1
ATOM 1303 O O . ARG A 1 167 ? 26.461 29.471 48.423 1.00 14.48 166 ARG A O 1
ATOM 1311 N N . VAL A 1 168 ? 24.977 28.629 46.962 1.00 12.03 167 VAL A N 1
ATOM 1312 C CA . VAL A 1 168 ? 24.545 29.959 46.500 1.00 11.59 167 VAL A CA 1
ATOM 1313 C C . VAL A 1 168 ? 23.018 30.100 46.782 1.00 11.09 167 VAL A C 1
ATOM 1314 O O . VAL A 1 168 ? 22.539 31.094 47.328 1.00 11.02 167 VAL A O 1
ATOM 1318 N N . HIS A 1 169 ? 22.253 29.079 46.425 1.00 9.92 168 HIS A N 1
ATOM 1319 C CA . HIS A 1 169 ? 20.799 29.087 46.618 1.00 9.91 168 HIS A CA 1
ATOM 1320 C C . HIS A 1 169 ? 20.359 27.665 46.988 1.00 13.16 168 HIS A C 1
ATOM 1321 O O . HIS A 1 169 ? 20.862 26.662 46.404 1.00 13.41 168 HIS A O 1
ATOM 1328 N N . ARG A 1 170 ? 19.420 27.548 47.946 1.00 11.91 169 ARG A N 1
ATOM 1329 C CA . ARG A 1 170 ? 19.035 26.210 48.370 1.00 9.22 169 ARG A CA 1
ATOM 1330 C C . ARG A 1 170 ? 17.571 26.108 48.775 1.00 13.39 169 ARG A C 1
ATOM 1331 O O . ARG A 1 170 ? 16.922 27.116 49.029 1.00 10.75 169 ARG A O 1
ATOM 1339 N N . LEU A 1 171 ? 17.068 24.873 48.792 1.00 10.28 170 LEU A N 1
ATOM 1340 C CA . LEU A 1 171 ? 15.665 24.599 49.137 1.00 9.79 170 LEU A CA 1
ATOM 1341 C C . LEU A 1 171 ? 15.250 25.264 50.480 1.00 12.35 170 LEU A C 1
ATOM 1342 O O . LEU A 1 171 ? 15.864 24.978 51.518 1.00 11.62 170 LEU A O 1
ATOM 1347 N N . GLY A 1 172 ? 14.245 26.144 50.449 1.00 11.03 171 GLY A N 1
ATOM 1348 C CA . GLY A 1 172 ? 13.817 26.764 51.697 1.00 12.73 171 GLY A CA 1
ATOM 1349 C C . GLY A 1 172 ? 14.476 28.088 52.087 1.00 12.82 171 GLY A C 1
ATOM 1350 O O . GLY A 1 172 ? 14.155 28.631 53.150 1.00 10.97 171 GLY A O 1
ATOM 1351 N N . ASP A 1 173 ? 15.426 28.574 51.287 1.00 11.16 172 ASP A N 1
ATOM 1352 C CA . ASP A 1 173 ? 16.000 29.862 51.611 1.00 10.75 172 ASP A CA 1
ATOM 1353 C C . ASP A 1 173 ? 14.989 30.992 51.217 1.00 13.25 172 ASP A C 1
ATOM 1354 O O . ASP A 1 173 ? 13.913 30.727 50.686 1.00 10.31 172 ASP A O 1
ATOM 1359 N N . ALA A 1 174 ? 15.320 32.237 51.562 1.00 12.41 173 ALA A N 1
ATOM 1360 C CA . ALA A 1 174 ? 14.422 33.345 51.309 1.00 12.92 173 ALA A CA 1
ATOM 1361 C C . ALA A 1 174 ? 14.052 33.489 49.835 1.00 14.35 173 ALA A C 1
ATOM 1362 O O . ALA A 1 174 ? 12.859 33.709 49.515 1.00 10.91 173 ALA A O 1
ATOM 1364 N N . LEU A 1 175 ? 15.050 33.368 48.959 1.00 9.46 174 LEU A N 1
ATOM 1365 C CA . LEU A 1 175 ? 14.769 33.472 47.526 1.00 12.25 174 LEU A CA 1
ATOM 1366 C C . LEU A 1 175 ? 13.851 32.309 47.087 1.00 10.37 174 LEU A C 1
ATOM 1367 O O . LEU A 1 175 ? 12.919 32.514 46.272 1.00 9.10 174 LEU A O 1
ATOM 1372 N N . TRP A 1 176 ? 14.107 31.107 47.650 1.00 12.63 175 TRP A N 1
ATOM 1373 C CA . TRP A 1 176 ? 13.307 29.940 47.295 1.00 12.08 175 TRP A CA 1
ATOM 1374 C C . TRP A 1 176 ? 11.831 30.197 47.657 1.00 12.43 175 TRP A C 1
ATOM 1375 O O . TRP A 1 176 ? 10.923 29.922 46.833 1.00 9.04 175 TRP A O 1
ATOM 1386 N N . GLU A 1 177 ? 11.590 30.754 48.848 1.00 10.74 176 GLU A N 1
ATOM 1387 C CA . GLU A 1 177 ? 10.210 30.975 49.287 1.00 13.13 176 GLU A CA 1
ATOM 1388 C C . GLU A 1 177 ? 9.533 32.032 48.438 1.00 13.63 176 GLU A C 1
ATOM 1389 O O . GLU A 1 177 ? 8.398 31.886 48.051 1.00 13.18 176 GLU A O 1
ATOM 1395 N N . LEU A 1 178 ? 10.255 33.110 48.177 1.00 10.29 177 LEU A N 1
ATOM 1396 C CA . LEU A 1 178 ? 9.724 34.145 47.336 1.00 12.99 177 LEU A CA 1
ATOM 1397 C C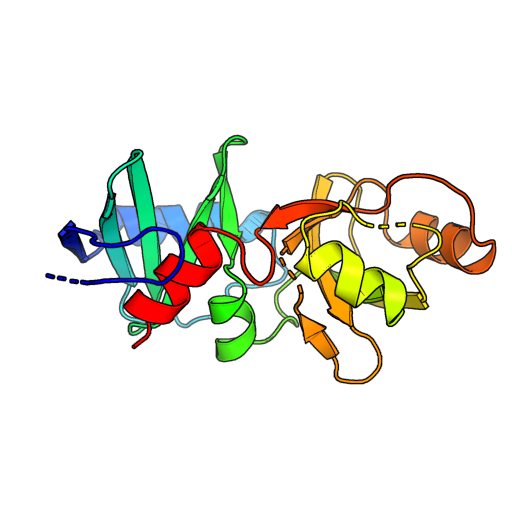 . LEU A 1 178 ? 9.390 33.569 45.921 1.00 17.56 177 LEU A C 1
ATOM 1398 O O . LEU A 1 178 ? 8.301 33.838 45.350 1.00 13.77 177 LEU A O 1
ATOM 1403 N N . ALA A 1 179 ? 10.310 32.780 45.374 1.00 11.50 178 ALA A N 1
ATOM 1404 C CA . ALA A 1 179 ? 10.122 32.209 44.022 1.00 12.45 178 ALA A CA 1
ATOM 1405 C C . ALA A 1 179 ? 8.937 31.261 43.977 1.00 18.08 178 ALA A C 1
ATOM 1406 O O . ALA A 1 179 ? 8.180 31.288 42.994 1.00 15.13 178 ALA A O 1
ATOM 1408 N N . GLN A 1 180 ? 8.747 30.473 45.043 1.00 12.44 179 GLN A N 1
ATOM 1409 C CA . GLN A 1 180 ? 7.612 29.557 45.126 1.00 17.50 179 GLN A CA 1
ATOM 1410 C C . GLN A 1 180 ? 6.292 30.322 45.003 1.00 18.01 179 GLN A C 1
ATOM 1411 O O . GLN A 1 180 ? 5.360 29.870 44.342 1.00 22.09 179 GLN A O 1
ATOM 1417 N N . GLU A 1 181 ? 6.220 31.487 45.637 1.00 14.70 180 GLU A N 1
ATOM 1418 C CA . GLU A 1 181 ? 5.002 32.278 45.619 1.00 18.84 180 GLU A CA 1
ATOM 1419 C C . GLU A 1 181 ? 4.831 33.008 44.298 1.00 23.35 180 GLU A C 1
ATOM 1420 O O . GLU A 1 181 ? 3.706 33.169 43.842 1.00 25.58 180 GLU A O 1
ATOM 1426 N N . VAL A 1 182 ? 5.934 33.464 43.680 1.00 20.99 181 VAL A N 1
ATOM 1427 C CA . VAL A 1 182 ? 5.842 34.152 42.387 1.00 20.57 181 VAL A CA 1
ATOM 1428 C C . VAL A 1 182 ? 5.256 33.139 41.376 1.00 23.29 181 VAL A C 1
ATOM 1429 O O . VAL A 1 182 ? 4.363 33.493 40.584 1.00 23.31 181 VAL A O 1
ATOM 1433 N N . GLY A 1 183 ? 5.754 31.899 41.458 1.00 23.79 182 GLY A N 1
ATOM 1434 C CA . GLY A 1 183 ? 5.339 30.802 40.594 1.00 27.63 182 GLY A CA 1
ATOM 1435 C C . GLY A 1 183 ? 3.847 30.521 40.749 1.00 32.72 182 GLY A C 1
ATOM 1436 O O . GLY A 1 183 ? 3.203 30.119 39.770 1.00 34.70 182 GLY A O 1
ATOM 1437 N N . LYS A 1 184 ? 3.326 30.706 41.965 1.00 36.78 183 LYS A N 1
ATOM 1438 C CA . LYS A 1 184 ? 1.901 30.511 42.2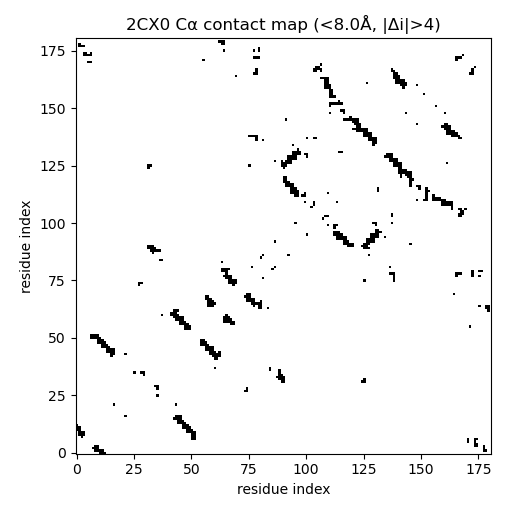72 1.00 45.15 183 LYS A CA 1
ATOM 1439 C C . LYS A 1 184 ? 1.083 31.614 41.625 1.00 45.87 183 LYS A C 1
ATOM 1440 O O . LYS A 1 184 ? -0.134 31.398 41.514 1.00 50.01 183 LYS A O 1
#

B-factor: mean 22.71, std 11.4, range [6.9, 66.05]

Nearest PDB structures (foldseek):
  2cx1-assembly1_A  TM=1.005E+00  e=7.442E-39  Aeropyrum pernix K1
  8fkx-assembly1_NH  TM=6.206E-01  e=1.514E-06  Homo sapiens
  1ze1-assembly4_D  TM=7.434E-01  e=1.974E-04  Thermotoga maritima
  1ze1-assembly3_C  TM=7.295E-01  e=2.098E-04  Thermotoga maritima
  2ab4-assembly1_A  TM=7.463E-01  e=1.766E-03  Therm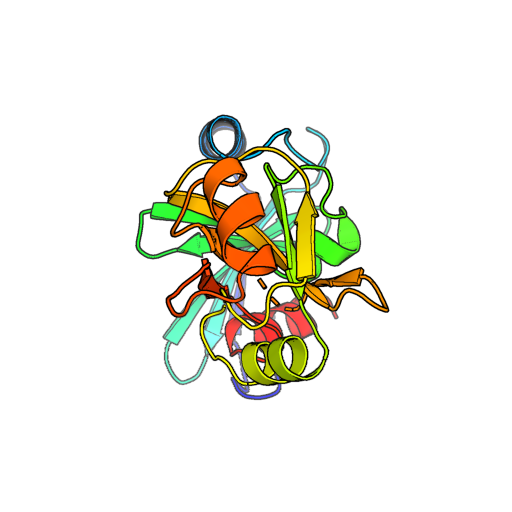otoga maritima

Sequence (181 aa):
HLWARLVGLARLEARALSKKERRSLLERLKPYYTRIPFSEKADLRLVKARTDSGEYEIITVDGVPCLFEWSDGRIYPTLQCLKAFGVDWLKGVVLVDKGAAIALAKGAHLIPGVVGVEGSFTRGDVVAALYHETRTPVVGVAEVDSSALEKLYREKARGRAVRRVHRLGDALWELAQEVGK

Solvent-accessible surface area: 9441 Å² total

Organism: Aeropyrum pernix (strain ATCC 700893 / DSM 11879 / JCM 9820 / NBRC 100138 / K1) (NCBI:txid272557)

Secondary structure (DSSP, 8-state):
--EETTTEE-EEEEEEPPHHHHHHHHHHHTTTSSS--S-TTS-EEEEEEE-SS-EEEEEEETTEEEEEE-TTS-EEE-HHHHHHH-STTSSEEEEE-HHHHHHHHHT----TTEEEEEE---TT-EEEEEETTTTEE--EEESS-HHHHHHHHHHT--S-SEEESS-TTSHHHHHHHHHH-

InterPro domains:
  IPR002478 PUA domain [PF01472] (84-151)
  IPR002478 PUA domain [SM00359] (84-163)
  IPR004521 Uncharacterised domain CHP00451 [TIGR00451] (51-164)
  IPR015266 Domain of unknown function DUF1947 [PF09183] (9-74)
  IPR015947 PUA-like superfamily [SSF88697] (83-169)
  IPR016437 MCT-1/Tma20 [PIRSF005067] (5-172)
  IPR022430 Conserved hypothetical protein CHP03684 [TIGR03684] (7-169)
  IPR036974 PUA domain superfamily [G3DSA:2.30.130.10] (87-169)
  IPR039757 Eukaryotic translation initiation factor 2D [PTHR12217] (8-171)

CATH classification: 3.10.450.120 (+1 more: 2.30.130.10)

Foldseek 3Di:
DFQWPPQGDKDKDKDFQDPVRVVVLLVLCVVFWQHDQDDPPWTWMWMWIATDVGIFIFIDTNQQRFWGAAPVRGIHTALSNCVVRNFNRGQKEWEFEPVQLVVVLVPDFGQQRTDDIDHWAAFQHKYFYAHRPVRRTQIFTARGTRVVSVVCNVVSPDDGGTGDDHGNPDPVNRVSVTSSD